Protein AF-A0A4Z2EWG3-F1 (afdb_monomer)

Organism: NCBI:txid230148

Secondary structure (DSSP, 8-state):
-PPPSSHHHHIIIIIITTT--HHHHHHH-TT----HHHHHHHSPPPPP----B-S-TTT-TT---B-----EEE-TTSPEEE-HHHHHHHTPPP-SSS------------S--PPP-SS---PPP-EEEEEES-TTTS-TTHHHHHHHHHTTSSSEEEEEESSSSSS---HHHHHHHTHHHHHHHHHTS---EES---THHHHHS---HHHHHHHHHHHHHTTSEE-----

Foldseek 3Di:
DDDDPDPVRCCCVVPVLQVDDPVNVCVVPVVDDDDPVVVVVPDDDDDDDDFDFPDDCVVCVPDTDGDDDWDWDQGPVRDIDGDPPRVVVVPFDPDPDPDDRDDDDDDDDDLPDDDDDPDDPDDDAAADQEEDAAPPPDPPPVVVQVVCCVVCVHVYYHYFHQHPDPHGTHSVVVCVVCLAVVCCCVPPVVAAAEEDDQPSCVPHVVDDSVRSVVVQVVCVVVSRYHYDDDD

Structure (mmCIF, N/CA/C/O backbone):
data_AF-A0A4Z2EWG3-F1
#
_entry.id   AF-A0A4Z2EWG3-F1
#
loop_
_atom_site.group_PDB
_atom_site.id
_atom_site.type_symbol
_atom_site.label_atom_id
_atom_site.label_alt_id
_atom_site.label_comp_id
_atom_site.label_asym_id
_atom_site.label_entity_id
_atom_site.label_seq_id
_atom_site.pdbx_PDB_ins_code
_atom_site.Cartn_x
_atom_site.Cartn_y
_atom_site.Cartn_z
_atom_site.occupancy
_atom_site.B_iso_or_equiv
_atom_site.auth_seq_id
_atom_site.auth_comp_id
_atom_site.auth_asym_id
_atom_site.auth_atom_id
_atom_site.pdbx_PDB_model_num
ATOM 1 N N . MET A 1 1 ? 26.608 16.609 -23.754 1.00 52.16 1 MET A N 1
ATOM 2 C CA . MET A 1 1 ? 26.438 16.194 -22.344 1.00 52.16 1 MET A CA 1
ATOM 3 C C . MET A 1 1 ? 27.799 15.722 -21.860 1.00 52.16 1 MET A C 1
ATOM 5 O O . MET A 1 1 ? 28.403 14.928 -22.571 1.00 52.16 1 MET A O 1
ATOM 9 N N . ALA A 1 2 ? 28.338 16.270 -20.768 1.00 56.16 2 ALA A N 1
ATOM 10 C CA . ALA A 1 2 ? 29.642 15.836 -20.260 1.00 56.16 2 ALA A CA 1
ATOM 11 C C . ALA A 1 2 ? 29.569 14.352 -19.866 1.00 56.16 2 ALA A C 1
ATOM 13 O O . ALA A 1 2 ? 28.599 13.937 -19.231 1.00 56.16 2 ALA A O 1
ATOM 14 N N . LEU A 1 3 ? 30.559 13.555 -20.277 1.00 60.91 3 LEU A N 1
ATOM 15 C CA . LEU A 1 3 ? 30.649 12.158 -19.861 1.00 60.91 3 LEU A CA 1
ATOM 16 C C . LEU A 1 3 ? 30.815 12.115 -18.330 1.00 60.91 3 LEU A C 1
ATOM 18 O O . LEU A 1 3 ? 31.606 12.897 -17.795 1.00 60.91 3 LEU A O 1
ATOM 22 N N . PRO A 1 4 ? 30.063 11.263 -17.613 1.00 71.94 4 PRO A N 1
ATOM 23 C CA . PRO A 1 4 ? 30.165 11.173 -16.161 1.00 71.94 4 PRO A CA 1
ATOM 24 C C . PRO A 1 4 ? 31.595 10.838 -15.724 1.00 71.94 4 PRO A C 1
ATOM 26 O O . PRO A 1 4 ? 32.304 10.071 -16.371 1.00 71.94 4 PRO A O 1
ATOM 29 N N . SER A 1 5 ? 32.003 11.420 -14.598 1.00 77.44 5 SER A N 1
ATOM 30 C CA . SER A 1 5 ? 33.387 11.445 -14.111 1.00 77.44 5 SER A CA 1
ATOM 31 C C . SER A 1 5 ? 33.942 10.091 -13.644 1.00 77.44 5 SER A C 1
ATOM 33 O O . SER A 1 5 ? 35.143 9.986 -13.404 1.00 77.44 5 SER A O 1
ATOM 35 N N . SER A 1 6 ? 33.108 9.050 -13.514 1.00 91.44 6 SER A N 1
ATOM 36 C CA . SER A 1 6 ? 33.535 7.690 -13.159 1.00 91.44 6 SER A CA 1
ATOM 37 C C . SER A 1 6 ? 32.569 6.607 -13.677 1.00 91.44 6 SER A C 1
ATOM 39 O O . SER A 1 6 ? 31.389 6.895 -13.909 1.00 91.44 6 SER A O 1
ATOM 41 N N . PRO A 1 7 ? 33.012 5.335 -13.795 1.00 92.81 7 PRO A N 1
ATOM 42 C CA . PRO A 1 7 ? 32.130 4.215 -14.144 1.00 92.81 7 PRO A CA 1
ATOM 43 C C . PRO A 1 7 ? 30.949 4.044 -13.179 1.00 92.81 7 PRO A C 1
ATOM 45 O O . PRO A 1 7 ? 29.842 3.708 -13.592 1.00 92.81 7 PRO A O 1
ATOM 48 N N . GLN A 1 8 ? 31.159 4.322 -11.890 1.00 95.19 8 GLN A N 1
ATOM 49 C CA . GLN A 1 8 ? 30.096 4.269 -10.883 1.00 95.19 8 GLN A CA 1
ATOM 50 C C . GLN A 1 8 ? 29.068 5.382 -11.108 1.00 95.19 8 GLN A C 1
ATOM 52 O O . GLN A 1 8 ? 27.869 5.119 -11.058 1.00 95.19 8 GLN A O 1
ATOM 57 N N . ALA A 1 9 ? 29.517 6.604 -11.411 1.00 95.31 9 ALA A N 1
ATOM 58 C CA . ALA A 1 9 ? 28.625 7.715 -11.736 1.00 95.31 9 ALA A CA 1
ATOM 59 C C . ALA A 1 9 ? 27.824 7.439 -13.022 1.00 95.31 9 ALA A C 1
ATOM 61 O O . ALA A 1 9 ? 26.635 7.765 -13.093 1.00 95.31 9 ALA A O 1
ATOM 62 N N . LEU A 1 10 ? 28.438 6.776 -14.011 1.00 95.25 10 LEU A N 1
ATOM 63 C CA . LEU A 1 10 ? 27.738 6.326 -15.213 1.00 95.25 10 LEU A CA 1
ATOM 64 C C . LEU A 1 10 ? 26.658 5.295 -14.875 1.00 95.25 10 LEU A C 1
ATOM 66 O O . LEU A 1 10 ? 25.519 5.473 -15.282 1.00 95.25 10 LEU A O 1
ATOM 70 N N . TYR A 1 11 ? 26.970 4.260 -14.091 1.00 96.12 11 TYR A N 1
ATOM 71 C CA . TYR A 1 11 ? 25.977 3.262 -13.677 1.00 96.12 11 TYR A CA 1
ATOM 72 C C . TYR A 1 11 ? 24.805 3.891 -12.905 1.00 96.12 11 TYR A C 1
ATOM 74 O O . TYR A 1 11 ? 23.641 3.621 -13.206 1.00 96.12 11 TYR A O 1
ATOM 82 N N . GLN A 1 12 ? 25.105 4.780 -11.954 1.00 96.50 12 GLN A N 1
ATOM 83 C CA . GLN A 1 12 ? 24.094 5.473 -11.153 1.00 96.50 12 GLN A CA 1
ATOM 84 C C . GLN A 1 12 ? 23.152 6.318 -12.012 1.00 96.50 12 GLN A C 1
ATOM 86 O O . GLN A 1 12 ? 21.944 6.255 -11.832 1.00 96.50 12 GLN A O 1
ATOM 91 N N . SER A 1 13 ? 23.674 7.081 -12.970 1.00 96.19 13 SER A N 1
ATOM 92 C CA . SER A 1 13 ? 22.849 7.951 -13.820 1.00 96.19 13 SER A CA 1
ATOM 93 C C . SER A 1 13 ? 22.161 7.194 -14.963 1.00 96.19 13 SER A C 1
ATOM 95 O O . SER A 1 13 ? 20.957 7.340 -15.185 1.00 96.19 13 SER A O 1
ATOM 97 N N . TRP A 1 14 ? 22.912 6.361 -15.682 1.00 96.31 14 TRP A N 1
ATOM 98 C CA . TRP A 1 14 ? 22.464 5.700 -16.905 1.00 96.31 14 TRP A CA 1
ATOM 99 C C . TRP A 1 14 ? 21.642 4.439 -16.633 1.00 96.31 14 TRP A C 1
ATOM 101 O O . TRP A 1 14 ? 20.670 4.201 -17.343 1.00 96.31 14 TRP A O 1
ATOM 111 N N . VAL A 1 15 ? 21.950 3.645 -15.605 1.00 96.44 15 VAL A N 1
ATOM 112 C CA . VAL A 1 15 ? 21.141 2.456 -15.279 1.00 96.44 15 VAL A CA 1
ATOM 113 C C . VAL A 1 15 ? 20.064 2.803 -14.260 1.00 96.44 15 VAL A C 1
ATOM 115 O O . VAL A 1 15 ? 18.875 2.715 -14.572 1.00 96.44 15 VAL A O 1
ATOM 118 N N . LEU A 1 16 ? 20.470 3.224 -13.058 1.00 96.69 16 LEU A N 1
ATOM 119 C CA . LEU A 1 16 ? 19.550 3.383 -11.928 1.00 96.69 16 LEU A CA 1
ATOM 120 C C . LEU A 1 16 ? 18.658 4.619 -12.075 1.00 96.69 16 LEU A C 1
ATOM 122 O O . LEU A 1 16 ? 17.437 4.494 -12.070 1.00 96.69 16 LEU A O 1
ATOM 126 N N . GLY A 1 17 ? 19.256 5.793 -12.271 1.00 96.38 17 GLY A N 1
ATOM 127 C CA . GLY A 1 17 ? 18.547 7.070 -12.371 1.00 96.38 17 GLY A CA 1
ATOM 128 C C . GLY A 1 17 ? 17.676 7.198 -13.618 1.00 96.38 17 GLY A C 1
ATOM 129 O O . GLY A 1 17 ? 16.725 7.966 -13.615 1.00 96.38 17 GLY A O 1
ATOM 130 N N . SER A 1 18 ? 17.970 6.427 -14.667 1.00 96.69 18 SER A N 1
ATOM 131 C CA . SER A 1 18 ? 17.149 6.352 -15.882 1.00 96.69 18 SER A CA 1
ATOM 132 C C . SER A 1 18 ? 16.171 5.170 -15.885 1.00 96.69 18 SER A C 1
ATOM 134 O O . SER A 1 18 ? 15.455 4.979 -16.867 1.00 96.69 18 SER A O 1
ATOM 136 N N . ASN A 1 19 ? 16.162 4.352 -14.827 1.00 97.25 19 ASN A N 1
ATOM 137 C CA . ASN A 1 19 ? 15.312 3.168 -14.679 1.00 97.25 19 ASN A CA 1
ATOM 138 C C . ASN A 1 19 ? 15.386 2.191 -15.871 1.00 97.25 19 ASN A C 1
ATOM 140 O O . ASN A 1 19 ? 14.364 1.635 -16.293 1.00 97.25 19 ASN A O 1
ATOM 144 N N . ARG A 1 20 ? 16.587 1.967 -16.422 1.00 97.88 20 ARG A N 1
ATOM 145 C CA . ARG A 1 20 ? 16.776 1.044 -17.551 1.00 97.88 20 ARG A CA 1
ATOM 146 C C . ARG A 1 20 ? 16.631 -0.406 -17.096 1.00 97.88 20 ARG A C 1
ATOM 148 O O . ARG A 1 20 ? 17.324 -0.864 -16.193 1.00 97.88 20 ARG A O 1
ATOM 155 N N . ASN A 1 21 ? 15.745 -1.139 -17.763 1.00 97.31 21 ASN A N 1
ATOM 156 C CA . ASN A 1 21 ? 15.682 -2.595 -17.672 1.00 97.31 21 ASN A CA 1
ATOM 157 C C . ASN A 1 21 ? 16.637 -3.240 -18.699 1.00 97.31 21 ASN A C 1
ATOM 159 O O . ASN A 1 21 ? 17.236 -2.550 -19.522 1.00 97.31 21 ASN A O 1
ATOM 163 N N . ILE A 1 22 ? 16.773 -4.569 -18.662 1.00 97.69 22 ILE A N 1
ATOM 164 C CA . ILE A 1 22 ? 17.691 -5.295 -19.553 1.00 97.69 22 ILE A CA 1
ATOM 165 C C . ILE A 1 22 ? 17.399 -5.065 -21.043 1.00 97.69 22 ILE A C 1
ATOM 167 O O . ILE A 1 22 ? 18.334 -4.915 -21.822 1.00 97.69 22 ILE A O 1
ATOM 171 N N . LEU A 1 23 ? 16.126 -4.975 -21.441 1.00 97.06 23 LEU A N 1
ATOM 172 C CA . LEU A 1 23 ? 15.758 -4.711 -22.831 1.00 97.06 23 LEU A CA 1
ATOM 173 C C . LEU A 1 23 ? 16.252 -3.327 -23.267 1.00 97.06 23 LEU A C 1
ATOM 175 O O . LEU A 1 23 ? 16.908 -3.216 -24.295 1.00 97.06 23 LEU A O 1
ATOM 179 N N . ALA A 1 24 ? 16.030 -2.298 -22.445 1.00 97.50 24 ALA A N 1
ATOM 180 C CA . ALA A 1 24 ? 16.505 -0.945 -22.736 1.00 97.50 24 ALA A CA 1
ATOM 181 C C . ALA A 1 24 ? 18.039 -0.874 -22.859 1.00 97.50 24 ALA A C 1
ATOM 183 O O . ALA A 1 24 ? 18.552 -0.134 -23.692 1.00 97.50 24 ALA A O 1
ATOM 184 N N . VAL A 1 25 ? 18.779 -1.656 -22.062 1.00 97.56 25 VAL A N 1
ATOM 185 C CA . VAL A 1 25 ? 20.248 -1.740 -22.165 1.00 97.56 25 VAL A CA 1
ATOM 186 C C . VAL A 1 25 ? 20.682 -2.369 -23.493 1.00 97.56 25 VAL A C 1
ATOM 188 O O . VAL A 1 25 ? 21.605 -1.856 -24.126 1.00 97.56 25 VAL A O 1
ATOM 191 N N . LEU A 1 26 ? 20.022 -3.451 -23.921 1.00 97.56 26 LEU A N 1
ATOM 192 C CA . LEU A 1 26 ? 20.303 -4.125 -25.195 1.00 97.56 26 LEU A CA 1
ATOM 193 C C . LEU A 1 26 ? 19.957 -3.240 -26.403 1.00 97.56 26 LEU A C 1
ATOM 195 O O . LEU A 1 26 ? 20.712 -3.204 -27.370 1.00 97.56 26 LEU A O 1
ATOM 199 N N . GLU A 1 27 ? 18.853 -2.494 -26.336 1.00 97.19 27 GLU A N 1
ATOM 200 C CA . GLU A 1 27 ? 18.452 -1.530 -27.372 1.00 97.19 27 GLU A CA 1
ATOM 201 C C . GLU A 1 27 ? 19.426 -0.350 -27.477 1.00 97.19 27 GLU A C 1
ATOM 203 O O . GLU A 1 27 ? 19.861 -0.005 -28.575 1.00 97.19 27 GLU A O 1
ATOM 208 N N . ASP A 1 28 ? 19.795 0.256 -26.342 1.00 97.25 28 ASP A N 1
ATOM 209 C CA . ASP A 1 28 ? 20.710 1.405 -26.309 1.00 97.25 28 ASP A CA 1
ATOM 210 C C . ASP A 1 28 ? 22.168 0.996 -26.607 1.00 97.25 28 ASP A C 1
ATOM 212 O O . ASP A 1 28 ? 23.006 1.854 -26.887 1.00 97.25 28 ASP A O 1
ATOM 216 N N . THR A 1 29 ? 22.478 -0.308 -26.577 1.00 97.12 29 THR A N 1
ATOM 217 C CA . THR A 1 29 ? 23.809 -0.864 -26.877 1.00 97.12 29 THR A CA 1
ATOM 218 C C . THR A 1 29 ? 23.725 -1.976 -27.937 1.00 97.12 29 THR A C 1
ATOM 220 O O . THR A 1 29 ? 23.933 -3.144 -27.615 1.00 97.12 29 THR A O 1
ATOM 223 N N . PRO A 1 30 ? 23.487 -1.663 -29.228 1.00 96.25 30 PRO A N 1
ATOM 224 C CA . PRO A 1 30 ? 23.204 -2.676 -30.260 1.00 96.25 30 PRO A CA 1
ATOM 225 C C . PRO A 1 30 ? 24.327 -3.698 -30.529 1.00 96.25 30 PRO A C 1
ATOM 227 O O . PRO A 1 30 ? 24.098 -4.743 -31.148 1.00 96.25 30 PRO A O 1
ATOM 230 N N . SER A 1 31 ? 25.559 -3.394 -30.107 1.00 98.12 31 SER A N 1
ATOM 231 C CA . SER A 1 31 ? 26.705 -4.309 -30.180 1.00 98.12 31 SER A CA 1
ATOM 232 C C . SER A 1 31 ? 26.705 -5.371 -29.073 1.00 98.12 31 SER A C 1
ATOM 234 O O . SER A 1 31 ? 27.391 -6.385 -29.212 1.00 98.12 31 SER A O 1
ATOM 236 N N . LEU A 1 32 ? 25.937 -5.179 -27.996 1.00 97.38 32 LEU A N 1
ATOM 237 C CA . LEU A 1 32 ? 25.821 -6.117 -26.883 1.00 97.38 32 LEU A CA 1
ATOM 238 C C . LEU A 1 32 ? 24.934 -7.304 -27.286 1.00 97.38 32 LEU A C 1
ATOM 240 O O . LEU A 1 32 ? 23.713 -7.192 -27.354 1.00 97.38 32 LEU A O 1
ATOM 244 N N . ARG A 1 33 ? 25.558 -8.456 -27.552 1.00 97.12 33 ARG A N 1
ATOM 245 C CA . ARG A 1 33 ? 24.881 -9.680 -28.020 1.00 97.12 33 ARG A CA 1
ATOM 246 C C . ARG A 1 33 ? 25.242 -10.902 -27.161 1.00 97.12 33 ARG A C 1
ATOM 248 O O . ARG A 1 33 ? 25.944 -11.790 -27.644 1.00 97.12 33 ARG A O 1
ATOM 255 N N . PRO A 1 34 ? 24.834 -10.942 -25.878 1.00 97.06 34 PRO A N 1
ATOM 256 C CA . PRO A 1 34 ? 25.110 -12.084 -25.014 1.00 97.06 34 PRO A CA 1
ATOM 257 C C . PRO A 1 34 ? 24.311 -13.324 -25.460 1.00 97.06 34 PRO A C 1
ATOM 259 O O . PRO A 1 34 ? 23.182 -13.174 -25.938 1.00 97.06 34 PRO A O 1
ATOM 262 N N . PRO A 1 35 ? 24.843 -14.544 -25.267 1.00 98.19 35 PRO A N 1
ATOM 263 C CA . PRO A 1 35 ? 24.056 -15.771 -25.373 1.00 98.19 35 PRO A CA 1
ATOM 264 C C . PRO A 1 35 ? 22.856 -15.743 -24.414 1.00 98.19 35 PRO A C 1
ATOM 266 O O . PRO A 1 35 ? 22.958 -15.254 -23.285 1.00 98.19 35 PRO A O 1
ATOM 269 N N . VAL A 1 36 ? 21.704 -16.243 -24.866 1.00 97.19 36 VAL A N 1
ATOM 270 C CA . VAL A 1 36 ? 20.447 -16.173 -24.099 1.00 97.19 36 VAL A CA 1
ATOM 271 C C . VAL A 1 36 ? 20.499 -17.003 -22.816 1.00 97.19 36 VAL A C 1
ATOM 273 O O . VAL A 1 36 ? 19.956 -16.593 -21.796 1.00 97.19 36 VAL A O 1
ATOM 276 N N . ASP A 1 37 ? 21.186 -18.137 -22.848 1.00 98.12 37 ASP A N 1
ATOM 277 C CA . ASP A 1 37 ? 21.407 -19.035 -21.718 1.00 98.12 37 ASP A CA 1
ATOM 278 C C . ASP A 1 37 ? 22.217 -18.351 -20.611 1.00 98.12 37 ASP A C 1
ATOM 280 O O . ASP A 1 37 ? 21.766 -18.312 -19.465 1.00 98.12 37 ASP A O 1
ATOM 284 N N . HIS A 1 38 ? 23.325 -17.694 -20.966 1.00 97.94 38 HIS A N 1
ATOM 285 C CA . HIS A 1 38 ? 24.096 -16.879 -20.025 1.00 97.94 38 HIS A CA 1
ATOM 286 C C . HIS A 1 38 ? 23.258 -15.719 -19.472 1.00 97.94 38 HIS A C 1
ATOM 288 O O . HIS A 1 38 ? 23.331 -15.405 -18.286 1.00 97.94 38 HIS A O 1
ATOM 294 N N . LEU A 1 39 ? 22.424 -15.075 -20.298 1.00 97.69 39 LEU A N 1
ATOM 295 C CA . LEU A 1 39 ? 21.537 -14.021 -19.806 1.00 97.69 39 LEU A CA 1
ATOM 296 C C . LEU A 1 39 ? 20.528 -14.567 -18.781 1.00 97.69 39 LEU A C 1
ATOM 298 O O . LEU A 1 39 ? 20.311 -13.942 -17.744 1.00 97.69 39 LEU A O 1
ATOM 302 N N . CYS A 1 40 ? 19.933 -15.731 -19.042 1.00 97.75 40 CYS A N 1
ATOM 303 C CA . CYS A 1 40 ? 19.018 -16.394 -18.113 1.00 97.75 40 CYS A CA 1
ATOM 304 C C . CYS A 1 40 ? 19.696 -16.806 -16.800 1.00 97.75 40 CYS A C 1
ATOM 306 O O . CYS A 1 40 ? 19.042 -16.765 -15.759 1.00 97.75 40 CYS A O 1
ATOM 308 N N . GLU A 1 41 ? 20.978 -17.168 -16.839 1.00 98.00 41 GLU A N 1
ATOM 309 C CA . GLU A 1 41 ? 21.778 -17.456 -15.645 1.00 98.00 41 GLU A CA 1
ATOM 310 C C . GLU A 1 41 ? 22.041 -16.195 -14.806 1.00 98.00 41 GLU A C 1
ATOM 312 O O . GLU A 1 41 ? 21.961 -16.235 -13.578 1.00 98.00 41 GLU A O 1
ATOM 317 N N . LEU A 1 42 ? 22.308 -15.060 -15.459 1.00 98.00 42 LEU A N 1
ATOM 318 C CA . LEU A 1 42 ? 22.653 -13.800 -14.792 1.00 98.00 42 LEU A CA 1
ATOM 319 C C . LEU A 1 42 ? 21.441 -13.042 -14.232 1.00 98.00 42 LEU A C 1
ATOM 321 O O . LEU A 1 42 ? 21.578 -12.260 -13.286 1.00 98.00 42 LEU A O 1
ATOM 325 N N . LEU A 1 43 ? 20.258 -13.208 -14.830 1.00 97.88 43 LEU A N 1
ATOM 326 C CA . LEU A 1 43 ? 19.069 -12.459 -14.429 1.00 97.88 43 LEU A CA 1
ATOM 327 C C . LEU A 1 43 ? 18.527 -12.927 -13.065 1.00 97.88 43 LEU A C 1
ATOM 329 O O . LEU A 1 43 ? 18.390 -14.125 -12.810 1.00 97.88 43 LEU A O 1
ATOM 333 N N . PRO A 1 44 ? 18.123 -11.993 -12.183 1.00 98.06 44 PRO A N 1
ATOM 334 C CA . PRO A 1 44 ? 17.528 -12.357 -10.907 1.00 98.06 44 PRO A CA 1
ATOM 335 C C . PRO A 1 44 ? 16.170 -13.041 -11.103 1.00 98.06 44 PRO A C 1
ATOM 337 O O . PRO A 1 44 ? 15.399 -12.732 -12.014 1.00 98.06 44 PRO A O 1
ATOM 340 N N . ARG A 1 45 ? 15.830 -13.939 -10.175 1.00 98.19 45 ARG A N 1
ATOM 341 C CA . ARG A 1 45 ? 14.534 -14.628 -10.163 1.00 98.19 45 ARG A CA 1
ATOM 342 C C . ARG A 1 45 ? 13.379 -13.643 -9.985 1.00 98.19 45 ARG A C 1
ATOM 344 O O . ARG A 1 45 ? 13.424 -12.753 -9.132 1.00 98.19 45 ARG A O 1
ATOM 351 N N . LEU A 1 46 ? 12.293 -13.873 -10.724 1.00 98.00 46 LEU A N 1
ATOM 352 C CA . LEU A 1 46 ? 11.045 -13.142 -10.538 1.00 98.00 46 LEU A CA 1
ATOM 353 C C . LEU A 1 46 ? 10.437 -13.456 -9.161 1.00 98.00 46 LEU A C 1
ATOM 355 O O . LEU A 1 46 ? 10.086 -14.596 -8.871 1.00 98.00 46 LEU A O 1
ATOM 359 N N . GLN A 1 47 ? 10.305 -12.425 -8.328 1.00 98.19 47 GLN A N 1
ATOM 360 C CA . GLN A 1 47 ? 9.761 -12.529 -6.971 1.00 98.19 47 GLN A CA 1
ATOM 361 C C . GLN A 1 47 ? 8.229 -12.408 -6.935 1.00 98.19 47 GLN A C 1
ATOM 363 O O . GLN A 1 47 ? 7.638 -11.662 -7.725 1.00 98.19 47 GLN A O 1
ATOM 368 N N . ALA A 1 48 ? 7.595 -13.061 -5.959 1.00 97.88 48 ALA A N 1
ATOM 369 C CA . ALA A 1 48 ? 6.194 -12.815 -5.615 1.00 97.88 48 ALA A CA 1
ATOM 370 C C . ALA A 1 48 ? 5.999 -11.384 -5.080 1.00 97.88 48 ALA A C 1
ATOM 372 O O . ALA A 1 48 ? 6.912 -10.804 -4.486 1.00 97.88 48 ALA A O 1
ATOM 373 N N . ARG A 1 49 ? 4.814 -10.801 -5.298 1.00 98.25 49 ARG A N 1
ATOM 374 C CA . ARG A 1 49 ? 4.433 -9.483 -4.763 1.00 98.25 49 ARG A CA 1
ATOM 375 C C . ARG A 1 49 ? 3.372 -9.655 -3.688 1.00 98.25 49 ARG A C 1
ATOM 377 O O . ARG A 1 49 ? 2.427 -10.418 -3.868 1.00 98.25 49 ARG A O 1
ATOM 384 N N . TYR A 1 50 ? 3.559 -8.950 -2.580 1.00 96.81 50 TYR A N 1
ATOM 385 C CA . TYR A 1 50 ? 2.653 -8.984 -1.442 1.00 96.81 50 TYR A CA 1
ATOM 386 C C . TYR A 1 50 ? 1.643 -7.846 -1.541 1.00 96.81 50 TYR A C 1
ATOM 388 O O . TYR A 1 50 ? 1.992 -6.741 -1.944 1.00 96.81 50 TYR A O 1
ATOM 396 N N . TYR A 1 51 ? 0.413 -8.139 -1.137 1.00 96.94 51 TYR A N 1
ATOM 397 C CA . TYR A 1 51 ? -0.674 -7.181 -1.005 1.00 96.94 51 TYR A CA 1
ATOM 398 C C . TYR A 1 51 ? -1.365 -7.426 0.334 1.00 96.94 51 TYR A C 1
ATOM 400 O O . TYR A 1 51 ? -1.536 -8.586 0.730 1.00 96.94 51 TYR A O 1
ATOM 408 N N . SER A 1 52 ? -1.767 -6.361 1.022 1.00 95.00 52 SER A N 1
ATOM 409 C CA . SER A 1 52 ? -2.602 -6.482 2.216 1.00 95.00 52 SER A CA 1
ATOM 410 C C . SER A 1 52 ? -4.008 -6.915 1.797 1.00 95.00 52 SER A C 1
ATOM 412 O O . SER A 1 52 ? -4.589 -6.371 0.858 1.00 95.00 52 SER A O 1
ATOM 414 N N . ILE A 1 53 ? -4.534 -7.945 2.463 1.00 97.56 53 ILE A N 1
ATOM 415 C CA . ILE A 1 53 ? -5.865 -8.483 2.167 1.00 97.56 53 ILE A CA 1
ATOM 416 C C . ILE A 1 53 ? -6.911 -7.435 2.562 1.00 97.56 53 ILE A C 1
ATOM 418 O O . ILE A 1 53 ? -6.959 -7.026 3.719 1.00 97.56 53 ILE A O 1
ATOM 422 N N . ALA A 1 54 ? -7.750 -7.034 1.606 1.00 96.50 54 ALA A N 1
ATOM 423 C CA . ALA A 1 54 ? -8.794 -6.016 1.768 1.00 96.50 54 ALA A CA 1
ATOM 424 C C . ALA A 1 54 ? -10.186 -6.616 2.063 1.00 96.50 54 ALA A C 1
ATOM 426 O O . ALA A 1 54 ? -11.203 -5.949 1.912 1.00 96.50 54 ALA A O 1
ATOM 427 N N . SER A 1 55 ? -10.247 -7.892 2.453 1.00 96.94 55 SER A N 1
ATOM 428 C CA . SER A 1 55 ? -11.473 -8.581 2.865 1.00 96.94 55 SER A CA 1
ATOM 429 C C . SER A 1 55 ? -11.354 -9.166 4.270 1.00 96.94 55 SER A C 1
ATOM 431 O O . SER A 1 55 ? -10.285 -9.585 4.717 1.00 96.94 55 SER A O 1
ATOM 433 N N . SER A 1 56 ? -12.484 -9.240 4.974 1.00 94.69 56 SER A N 1
ATOM 434 C CA . SER A 1 56 ? -12.590 -9.984 6.229 1.00 94.69 56 SER A CA 1
ATOM 435 C C . SER A 1 56 ? -12.908 -11.448 5.944 1.00 94.69 56 SER A C 1
ATOM 437 O O . SER A 1 56 ? -13.906 -11.742 5.289 1.00 94.69 56 SER A O 1
ATOM 439 N N . SER A 1 57 ? -12.135 -12.384 6.501 1.00 95.69 57 SER A N 1
ATOM 440 C CA . SER A 1 57 ? -12.420 -13.823 6.375 1.00 95.69 57 SER A CA 1
ATOM 441 C C . SER A 1 57 ? -13.715 -14.255 7.072 1.00 95.69 57 SER A C 1
ATOM 443 O O . SER A 1 57 ? -14.223 -15.334 6.782 1.00 95.69 57 SER A O 1
ATOM 445 N N . LYS A 1 58 ? -14.263 -13.425 7.974 1.00 93.38 58 LYS A N 1
ATOM 446 C CA . LYS A 1 58 ? -15.579 -13.657 8.593 1.00 93.38 58 LYS A CA 1
ATOM 447 C C . LYS A 1 58 ? -16.742 -13.360 7.640 1.00 93.38 58 LYS A C 1
ATOM 449 O O . LYS A 1 58 ? -17.813 -13.917 7.828 1.00 93.38 58 LYS A O 1
ATOM 454 N N . VAL A 1 59 ? -16.528 -12.493 6.647 1.00 95.19 59 VAL A N 1
ATOM 455 C CA . VAL A 1 59 ? -17.536 -12.106 5.641 1.00 95.19 59 VAL A CA 1
ATOM 456 C C . VAL A 1 59 ? -17.300 -12.858 4.329 1.00 95.19 59 VAL A C 1
ATOM 458 O O . VAL A 1 59 ? -18.234 -13.342 3.700 1.00 95.19 59 VAL A O 1
ATOM 461 N N . HIS A 1 60 ? -16.033 -13.023 3.948 1.00 97.19 60 HIS A N 1
ATOM 462 C CA . HIS A 1 60 ? -15.600 -13.652 2.705 1.00 97.19 60 HIS A CA 1
ATOM 463 C C . HIS A 1 60 ? -14.632 -14.819 2.983 1.00 97.19 60 HIS A C 1
ATOM 465 O O . HIS A 1 60 ? -13.439 -14.718 2.691 1.00 97.19 60 HIS A O 1
ATOM 471 N N . PRO A 1 61 ? -15.101 -15.955 3.534 1.00 96.94 61 PRO A N 1
ATOM 472 C CA . PRO A 1 61 ? -14.230 -17.088 3.875 1.00 96.94 61 PRO A CA 1
ATOM 473 C C . PRO A 1 61 ? -13.584 -17.753 2.650 1.00 96.94 61 PRO A C 1
ATOM 475 O O . PRO A 1 61 ? -12.548 -18.404 2.770 1.00 96.94 61 PRO A O 1
ATOM 478 N N . ASN A 1 62 ? -14.181 -17.578 1.467 1.00 96.56 62 ASN A N 1
ATOM 479 C CA . ASN A 1 62 ? -13.735 -18.178 0.209 1.00 96.56 62 ASN A CA 1
ATOM 480 C C . ASN A 1 62 ? -13.295 -17.138 -0.838 1.00 96.56 62 ASN A C 1
ATOM 482 O O . ASN A 1 62 ? -13.123 -17.497 -2.001 1.00 96.56 62 ASN A O 1
ATOM 486 N N . SER A 1 63 ? -13.125 -15.866 -0.453 1.00 96.88 63 SER A N 1
ATOM 487 C CA . SER A 1 63 ? -12.688 -14.798 -1.361 1.00 96.88 63 SER A CA 1
ATOM 488 C C . SER A 1 63 ? -11.664 -13.876 -0.697 1.00 96.88 63 SER A C 1
ATOM 490 O O . SER A 1 63 ? -11.835 -13.418 0.433 1.00 96.88 63 SER A O 1
ATOM 492 N N . ILE A 1 64 ? -10.583 -13.593 -1.421 1.00 97.19 64 ILE A N 1
ATOM 493 C CA . ILE A 1 64 ? -9.498 -12.713 -0.982 1.00 97.19 64 ILE A CA 1
ATOM 494 C C . ILE A 1 64 ? -9.510 -11.485 -1.877 1.00 97.19 64 ILE A C 1
ATOM 496 O O . ILE A 1 64 ? -9.341 -11.605 -3.090 1.00 97.19 64 ILE A O 1
ATOM 500 N N . HIS A 1 65 ? -9.710 -10.314 -1.278 1.00 97.81 65 HIS A N 1
ATOM 501 C CA . HIS A 1 65 ? -9.730 -9.052 -2.009 1.00 97.81 65 HIS A CA 1
ATOM 502 C C . HIS A 1 65 ? -8.359 -8.377 -1.919 1.00 97.81 65 HIS A C 1
ATOM 504 O O . HIS A 1 65 ? -7.668 -8.476 -0.901 1.00 97.81 65 HIS A O 1
ATOM 510 N N . ILE A 1 66 ? -7.969 -7.685 -2.986 1.00 96.81 66 ILE A N 1
ATOM 511 C CA . ILE A 1 66 ? -6.742 -6.892 -3.065 1.00 96.81 66 ILE A CA 1
ATOM 512 C C . ILE A 1 66 ? -7.131 -5.488 -3.510 1.00 96.81 66 ILE A C 1
ATOM 514 O O . ILE A 1 66 ? -7.849 -5.330 -4.492 1.00 96.81 66 ILE A O 1
ATOM 518 N N . CYS A 1 67 ? -6.597 -4.482 -2.823 1.00 95.31 67 CYS A N 1
ATOM 519 C CA . CYS A 1 67 ? -6.599 -3.101 -3.284 1.00 95.31 67 CYS A CA 1
ATOM 520 C C . CYS A 1 67 ? -5.179 -2.742 -3.729 1.00 95.31 67 CYS A C 1
ATOM 522 O O . CYS A 1 67 ? -4.248 -2.819 -2.927 1.00 95.31 67 CYS A O 1
ATOM 524 N N . ALA A 1 68 ? -4.986 -2.388 -4.999 1.00 95.25 68 ALA A N 1
ATOM 525 C CA . ALA A 1 68 ? -3.663 -2.105 -5.547 1.00 95.25 68 ALA A CA 1
ATOM 526 C C . ALA A 1 68 ? -3.698 -0.943 -6.538 1.00 95.25 68 ALA A C 1
ATOM 528 O O . ALA A 1 68 ? -4.600 -0.848 -7.365 1.00 95.25 68 ALA A O 1
ATOM 529 N N . VAL A 1 69 ? -2.659 -0.108 -6.502 1.00 95.19 69 VAL A N 1
ATOM 530 C CA . VAL A 1 69 ? -2.421 0.915 -7.522 1.00 95.19 69 VAL A CA 1
ATOM 531 C C . VAL A 1 69 ? -1.638 0.317 -8.689 1.00 95.19 69 VAL A C 1
ATOM 533 O O . VAL A 1 69 ? -0.666 -0.420 -8.500 1.00 95.19 69 VAL A O 1
ATOM 536 N N . VAL A 1 70 ? -2.057 0.622 -9.917 1.00 97.38 70 VAL A N 1
ATOM 537 C CA . VAL A 1 70 ? -1.310 0.227 -11.114 1.00 97.38 70 VAL A CA 1
ATOM 538 C C . VAL A 1 70 ? -0.033 1.052 -11.189 1.00 97.38 70 VAL A C 1
ATOM 540 O O . VAL A 1 70 ? -0.069 2.275 -11.120 1.00 97.38 70 VAL A O 1
ATOM 543 N N . VAL A 1 71 ? 1.104 0.372 -11.339 1.00 97.56 71 VAL A N 1
ATOM 544 C CA . VAL A 1 71 ? 2.402 1.038 -11.472 1.00 97.56 71 VAL A CA 1
ATOM 545 C C . VAL A 1 71 ? 2.711 1.160 -12.955 1.00 97.56 71 VAL A C 1
ATOM 547 O O . VAL A 1 71 ? 2.978 0.160 -13.623 1.00 97.56 71 VAL A O 1
ATOM 550 N N . GLU A 1 72 ? 2.666 2.380 -13.462 1.00 98.00 72 GLU A N 1
ATOM 551 C CA . GLU A 1 72 ? 2.994 2.730 -14.840 1.00 98.00 72 GLU A CA 1
ATOM 552 C C . GLU A 1 72 ? 3.557 4.151 -14.833 1.00 98.00 72 GLU A C 1
ATOM 554 O O . GLU A 1 72 ? 2.948 5.051 -14.256 1.00 98.00 72 GLU A O 1
ATOM 559 N N . TYR A 1 73 ? 4.753 4.338 -15.386 1.00 97.19 73 TYR A N 1
ATOM 560 C CA . TYR A 1 73 ? 5.421 5.639 -15.411 1.00 97.19 73 TYR A CA 1
ATOM 561 C C . TYR A 1 73 ? 6.340 5.763 -16.625 1.00 97.19 73 TYR A C 1
ATOM 563 O O . TYR A 1 73 ? 6.856 4.768 -17.144 1.00 97.19 73 TYR A O 1
ATOM 571 N N . GLU A 1 74 ? 6.560 6.997 -17.064 1.00 97.94 74 GLU A N 1
ATOM 572 C CA . GLU A 1 74 ? 7.556 7.319 -18.080 1.00 97.94 74 GLU A CA 1
ATOM 573 C C . GLU A 1 74 ? 8.939 7.448 -17.431 1.00 97.94 74 GLU A C 1
ATOM 575 O O . GLU A 1 74 ? 9.113 8.092 -16.396 1.00 97.94 74 GLU A O 1
ATOM 580 N N . THR A 1 75 ? 9.928 6.779 -18.012 1.00 97.06 75 THR A N 1
ATOM 581 C CA . THR A 1 75 ? 11.329 6.876 -17.601 1.00 97.06 75 THR A CA 1
ATOM 582 C C . THR A 1 75 ? 11.952 8.167 -18.134 1.00 97.06 75 THR A C 1
ATOM 584 O O . THR A 1 75 ? 11.512 8.671 -19.166 1.00 97.06 75 THR A O 1
ATOM 587 N N . PRO A 1 76 ? 13.071 8.643 -17.557 1.00 96.88 76 PRO A N 1
ATOM 588 C CA . PRO A 1 76 ? 13.826 9.773 -18.113 1.00 96.88 76 PRO A CA 1
ATOM 589 C C . PRO A 1 76 ? 14.325 9.579 -19.556 1.00 96.88 76 PRO A C 1
ATOM 591 O O . PRO A 1 76 ? 14.828 10.517 -20.165 1.00 96.88 76 PRO A O 1
ATOM 594 N N . THR A 1 77 ? 14.218 8.363 -20.103 1.00 95.12 77 THR A N 1
ATOM 595 C CA . THR A 1 77 ? 14.589 8.033 -21.487 1.00 95.12 77 THR A CA 1
ATOM 596 C C . THR A 1 77 ? 13.411 8.081 -22.465 1.00 95.12 77 THR A C 1
ATOM 598 O O . THR A 1 77 ? 13.580 7.706 -23.620 1.00 95.12 77 THR A O 1
ATOM 601 N N . GLY A 1 78 ? 12.215 8.478 -22.013 1.00 96.56 78 GLY A N 1
ATOM 602 C CA . GLY A 1 78 ? 10.984 8.489 -22.817 1.00 96.56 78 GLY A CA 1
ATOM 603 C C . GLY A 1 78 ? 10.322 7.114 -22.986 1.00 96.56 78 GLY A C 1
ATOM 604 O O . GLY A 1 78 ? 9.296 6.989 -23.646 1.00 96.56 78 GLY A O 1
ATOM 605 N N . ARG A 1 79 ? 10.888 6.050 -22.397 1.00 97.25 79 ARG A N 1
ATOM 606 C CA . ARG A 1 79 ? 10.275 4.709 -22.369 1.00 97.25 79 ARG A CA 1
ATOM 607 C C . ARG A 1 79 ? 9.244 4.600 -21.252 1.00 97.25 79 ARG A C 1
ATOM 609 O O . ARG A 1 79 ? 9.454 5.170 -20.187 1.00 97.25 79 ARG A O 1
ATOM 616 N N . THR A 1 80 ? 8.212 3.780 -21.424 1.00 98.00 80 THR A N 1
ATOM 617 C CA . THR A 1 80 ? 7.247 3.463 -20.359 1.00 98.00 80 THR A CA 1
ATOM 618 C C . THR A 1 80 ? 7.657 2.205 -19.595 1.00 98.00 80 THR A C 1
ATOM 620 O O . THR A 1 80 ? 7.741 1.121 -20.173 1.00 98.00 80 THR A O 1
ATOM 623 N N . ASN A 1 81 ? 7.836 2.320 -18.279 1.00 98.12 81 ASN A N 1
ATOM 624 C CA . ASN A 1 81 ? 8.016 1.172 -17.394 1.00 98.12 81 ASN A CA 1
ATOM 625 C C . ASN A 1 81 ? 6.687 0.781 -16.738 1.00 98.12 81 ASN A C 1
ATOM 627 O O . ASN A 1 81 ? 5.930 1.624 -16.255 1.00 98.12 81 ASN A O 1
ATOM 631 N N . LYS A 1 82 ? 6.433 -0.530 -16.676 1.00 98.38 82 LYS A N 1
ATOM 632 C CA . LYS A 1 82 ? 5.220 -1.121 -16.098 1.00 98.38 82 LYS A CA 1
ATOM 633 C C . LYS A 1 82 ? 5.573 -2.050 -14.947 1.00 98.38 82 LYS A C 1
ATOM 635 O O . LYS A 1 82 ? 6.418 -2.934 -15.080 1.00 98.38 82 LYS A O 1
ATOM 640 N N . GLY A 1 83 ? 4.898 -1.883 -13.815 1.00 97.88 83 GLY A N 1
ATOM 641 C CA . GLY A 1 83 ? 4.997 -2.814 -12.699 1.00 97.88 83 GLY A CA 1
ATOM 642 C C . GLY A 1 83 ? 4.441 -4.176 -13.096 1.00 97.88 83 GLY A C 1
ATOM 643 O O . GLY A 1 83 ? 3.281 -4.275 -13.495 1.00 97.88 83 GLY A O 1
ATOM 644 N N . VAL A 1 84 ? 5.269 -5.217 -12.962 1.00 98.19 84 VAL A N 1
ATOM 645 C CA . VAL A 1 84 ? 4.963 -6.576 -13.438 1.00 98.19 84 VAL A CA 1
ATOM 646 C C . VAL A 1 84 ? 3.644 -7.093 -12.860 1.00 98.19 84 VAL A C 1
ATOM 648 O O . VAL A 1 84 ? 2.726 -7.410 -13.609 1.00 98.19 84 VAL A O 1
ATOM 651 N N . ALA A 1 85 ? 3.524 -7.149 -11.530 1.00 98.06 85 ALA A N 1
ATOM 652 C CA . ALA A 1 85 ? 2.367 -7.756 -10.873 1.00 98.06 85 ALA A CA 1
ATOM 653 C C . ALA A 1 85 ? 1.076 -6.944 -11.064 1.00 98.06 85 ALA A C 1
ATOM 655 O O . ALA A 1 85 ? 0.033 -7.516 -11.364 1.00 98.06 85 ALA A O 1
ATOM 656 N N . THR A 1 86 ? 1.137 -5.616 -10.942 1.00 97.94 86 THR A N 1
ATOM 657 C CA . THR A 1 86 ? -0.057 -4.761 -10.998 1.00 97.94 86 THR A CA 1
ATOM 658 C C . THR A 1 86 ? -0.635 -4.659 -12.408 1.00 97.94 86 THR A C 1
ATOM 660 O O . THR A 1 86 ? -1.850 -4.739 -12.562 1.00 97.94 86 THR A O 1
ATOM 663 N N . ASN A 1 87 ? 0.204 -4.589 -13.449 1.00 98.12 87 ASN A N 1
ATOM 664 C CA . ASN A 1 87 ? -0.278 -4.651 -14.834 1.00 98.12 87 ASN A CA 1
ATOM 665 C C . ASN A 1 87 ? -0.752 -6.057 -15.217 1.00 98.12 87 ASN A C 1
ATOM 667 O O . ASN A 1 87 ? -1.733 -6.191 -15.944 1.00 98.12 87 ASN A O 1
ATOM 671 N N . TRP A 1 88 ? -0.104 -7.111 -14.710 1.00 96.81 88 TRP A N 1
ATOM 672 C CA . TRP A 1 88 ? -0.584 -8.479 -14.913 1.00 96.81 88 TRP A CA 1
ATOM 673 C C . TRP A 1 88 ? -1.967 -8.700 -14.292 1.00 96.81 88 TRP A C 1
ATOM 675 O O . TRP A 1 88 ? -2.815 -9.302 -14.944 1.00 96.81 88 TRP A O 1
ATOM 685 N N . LEU A 1 89 ? -2.217 -8.179 -13.082 1.00 95.69 89 LEU A N 1
ATOM 686 C CA . LEU A 1 89 ? -3.534 -8.211 -12.433 1.00 95.69 89 LEU A CA 1
ATOM 687 C C . LEU A 1 89 ? -4.569 -7.363 -13.186 1.00 95.69 89 LEU A C 1
ATOM 689 O O . LEU A 1 89 ? -5.653 -7.866 -13.465 1.00 95.69 89 LEU A O 1
ATOM 693 N N . LYS A 1 90 ? -4.226 -6.123 -13.571 1.00 94.56 90 LYS A N 1
ATOM 694 C CA . LYS A 1 90 ? -5.093 -5.227 -14.366 1.00 94.56 90 LYS A CA 1
ATOM 695 C C . LYS A 1 90 ? -5.591 -5.893 -15.652 1.00 94.56 90 LYS A C 1
ATOM 697 O O . LYS A 1 90 ? -6.737 -5.708 -16.036 1.00 94.56 90 LYS A O 1
ATOM 702 N N . ASN A 1 91 ? -4.726 -6.669 -16.305 1.00 93.50 91 ASN A N 1
ATOM 703 C CA . ASN A 1 91 ? -5.014 -7.311 -17.587 1.00 93.50 91 ASN A CA 1
ATOM 704 C C . ASN A 1 91 ? -5.620 -8.720 -17.448 1.00 93.50 91 ASN A C 1
ATOM 706 O O . ASN A 1 91 ? -5.725 -9.438 -18.445 1.00 93.50 91 ASN A O 1
ATOM 710 N N . LYS A 1 92 ? -5.994 -9.164 -16.238 1.00 90.19 92 LYS A N 1
ATOM 711 C CA . LYS A 1 92 ? -6.697 -10.442 -16.076 1.00 90.19 92 LYS A CA 1
ATOM 712 C C . LYS A 1 92 ? -8.091 -10.340 -16.701 1.00 90.19 92 LYS A C 1
ATOM 714 O O . LYS A 1 92 ? -8.831 -9.420 -16.363 1.00 90.19 92 LYS A O 1
ATOM 719 N N . PRO A 1 93 ? -8.479 -11.279 -17.582 1.00 82.75 93 PRO A N 1
ATOM 720 C CA . PRO A 1 93 ? -9.789 -11.227 -18.205 1.00 82.75 93 PRO A CA 1
ATOM 721 C C . PRO A 1 93 ? -10.873 -11.474 -17.154 1.00 82.75 93 PRO A C 1
ATOM 723 O O . PRO A 1 93 ? -10.828 -12.461 -16.417 1.00 82.75 93 PRO A O 1
ATOM 726 N N . VAL A 1 94 ? -11.873 -10.595 -17.117 1.00 73.12 94 VAL A N 1
ATOM 727 C CA . VAL A 1 94 ? -13.153 -10.893 -16.471 1.00 73.12 94 VAL A CA 1
ATOM 728 C C . VAL A 1 94 ? -13.828 -11.934 -17.359 1.00 73.12 94 VAL A C 1
ATOM 730 O O . VAL A 1 94 ? -13.947 -11.718 -18.560 1.00 73.12 94 VAL A O 1
ATOM 733 N N . ALA A 1 95 ? -14.157 -13.104 -16.813 1.00 62.00 95 ALA A N 1
ATOM 734 C CA . ALA A 1 95 ? -14.527 -14.282 -17.594 1.00 62.00 95 ALA A CA 1
ATOM 735 C C . ALA A 1 95 ? -15.775 -14.056 -18.475 1.00 62.00 95 ALA A C 1
ATOM 737 O O . ALA A 1 95 ? -16.893 -14.360 -18.074 1.00 62.00 95 ALA A O 1
ATOM 738 N N . ALA A 1 96 ? -15.574 -13.594 -19.706 1.00 54.16 96 ALA A N 1
ATOM 739 C CA . ALA A 1 96 ? -16.540 -13.664 -20.790 1.00 54.16 96 ALA A CA 1
ATOM 740 C C . ALA A 1 96 ? -16.142 -14.855 -21.679 1.00 54.16 96 ALA A C 1
ATOM 742 O O . ALA A 1 96 ? -15.339 -14.705 -22.593 1.00 54.16 96 ALA A O 1
ATOM 743 N N . GLY A 1 97 ? -16.629 -16.063 -21.363 1.00 55.91 97 GLY A N 1
ATOM 744 C CA . GLY A 1 97 ? -16.467 -17.229 -22.253 1.00 55.91 97 GLY A CA 1
ATOM 745 C C . GLY A 1 97 ? -15.785 -18.488 -21.695 1.00 55.91 97 GLY A C 1
ATOM 746 O O . GLY A 1 97 ? -15.317 -19.309 -22.473 1.00 55.91 97 GLY A O 1
ATOM 747 N N . GLY A 1 98 ? -15.743 -18.698 -20.375 1.00 56.03 98 GLY A N 1
ATOM 748 C CA . GLY A 1 98 ? -15.559 -20.046 -19.801 1.00 56.03 98 GLY A CA 1
ATOM 749 C C . GLY A 1 98 ? -14.159 -20.425 -19.297 1.00 56.03 98 GLY A C 1
ATOM 750 O O . GLY A 1 98 ? -14.062 -21.277 -18.415 1.00 56.03 98 GLY A O 1
ATOM 751 N N . ALA A 1 99 ? -13.082 -19.763 -19.730 1.00 64.25 99 ALA A N 1
ATOM 752 C CA . ALA A 1 99 ? -11.771 -19.931 -19.091 1.00 64.25 99 ALA A CA 1
ATOM 753 C C . ALA A 1 99 ? -11.651 -19.003 -17.868 1.00 64.25 99 ALA A C 1
ATOM 755 O O . ALA A 1 99 ? -11.557 -17.783 -18.003 1.00 64.25 99 ALA A O 1
ATOM 756 N N . LYS A 1 100 ? -11.668 -19.571 -16.654 1.00 75.06 100 LYS A N 1
ATOM 757 C CA . LYS A 1 100 ? -11.472 -18.803 -15.413 1.00 75.06 100 LYS A CA 1
ATOM 758 C C . LYS A 1 100 ? -10.041 -18.267 -15.352 1.00 75.06 100 LYS A C 1
ATOM 760 O O . LYS A 1 100 ? -9.086 -19.040 -15.379 1.00 75.06 100 LYS A O 1
ATOM 765 N N . ALA A 1 101 ? -9.890 -16.952 -15.221 1.00 86.25 101 ALA A N 1
ATOM 766 C CA . ALA A 1 101 ? -8.599 -16.341 -14.941 1.00 86.25 101 ALA A CA 1
ATOM 767 C C . ALA A 1 101 ? -8.072 -16.839 -13.583 1.00 86.25 101 ALA A C 1
ATOM 769 O O . ALA A 1 101 ? -8.727 -16.665 -12.558 1.00 86.25 101 ALA A O 1
ATOM 770 N N . THR A 1 102 ? -6.893 -17.464 -13.564 1.00 91.50 102 THR A N 1
ATOM 771 C CA . THR A 1 102 ? -6.261 -17.958 -12.330 1.00 91.50 102 THR A CA 1
ATOM 772 C C . THR A 1 102 ? -5.115 -17.053 -11.889 1.00 91.50 102 THR A C 1
ATOM 774 O O . THR A 1 102 ? -4.417 -16.449 -12.712 1.00 91.50 102 THR A O 1
ATOM 777 N N . VAL A 1 103 ? -4.912 -16.960 -10.574 1.00 95.06 103 VAL A N 1
ATOM 778 C CA . VAL A 1 103 ? -3.805 -16.233 -9.944 1.00 95.06 103 VAL A CA 1
ATOM 779 C C . VAL A 1 103 ? -3.128 -17.168 -8.938 1.00 95.06 103 VAL A C 1
ATOM 781 O O . VAL A 1 103 ? -3.734 -17.467 -7.910 1.00 95.06 103 VAL A O 1
ATOM 784 N N . PRO A 1 104 ? -1.899 -17.658 -9.205 1.00 96.81 104 PRO A N 1
ATOM 785 C CA . PRO A 1 104 ? -1.136 -18.410 -8.214 1.00 96.81 104 PRO A CA 1
ATOM 786 C C . PRO A 1 104 ? -0.823 -17.511 -7.020 1.00 96.81 104 PRO A C 1
ATOM 788 O O . PRO A 1 104 ? -0.222 -16.447 -7.178 1.00 96.81 104 PRO A O 1
ATOM 791 N N . MET A 1 105 ? -1.249 -17.923 -5.832 1.00 97.69 105 MET A N 1
ATOM 792 C CA . MET A 1 105 ? -1.126 -17.124 -4.620 1.00 97.69 105 MET A CA 1
ATOM 793 C C . MET A 1 105 ? -0.896 -18.008 -3.398 1.00 97.69 105 MET A C 1
ATOM 795 O O . MET A 1 105 ? -1.146 -19.212 -3.419 1.00 97.69 105 MET A O 1
ATOM 799 N N . TYR A 1 106 ? -0.399 -17.392 -2.333 1.00 98.00 106 TYR A N 1
ATOM 800 C CA . TYR A 1 106 ? -0.280 -17.991 -1.012 1.00 98.00 106 TYR A CA 1
ATOM 801 C C . TYR A 1 106 ? -0.514 -16.912 0.044 1.00 98.00 106 TYR A C 1
ATOM 803 O O . TYR A 1 106 ? -0.361 -15.718 -0.220 1.00 98.00 106 TYR A O 1
ATOM 811 N N . ILE A 1 107 ? -0.878 -17.329 1.255 1.00 97.75 107 ILE A N 1
ATOM 812 C CA . ILE A 1 107 ? -1.116 -16.414 2.372 1.00 97.75 107 ILE A CA 1
ATOM 813 C C . ILE A 1 107 ? 0.120 -16.389 3.265 1.00 97.75 107 ILE A C 1
ATOM 815 O O . ILE A 1 107 ? 0.535 -17.416 3.801 1.00 97.75 107 ILE A O 1
ATOM 819 N N . ARG A 1 108 ? 0.677 -15.195 3.485 1.00 97.38 108 ARG A N 1
ATOM 820 C CA . ARG A 1 108 ? 1.684 -14.963 4.526 1.00 97.38 108 ARG A CA 1
ATOM 821 C C . ARG A 1 108 ? 0.997 -14.414 5.773 1.00 97.38 108 ARG A C 1
ATOM 823 O O . ARG A 1 108 ? 0.476 -13.301 5.759 1.00 97.38 108 ARG A O 1
ATOM 830 N N . LYS A 1 109 ? 0.997 -15.181 6.864 1.00 95.94 109 LYS A N 1
ATOM 831 C CA . LYS A 1 109 ? 0.374 -14.763 8.128 1.00 95.94 109 LYS A CA 1
ATOM 832 C C . LYS A 1 109 ? 1.096 -13.526 8.687 1.00 95.94 109 LYS A C 1
ATOM 834 O O . LYS A 1 109 ? 2.268 -13.601 9.030 1.00 95.94 109 LYS A O 1
ATOM 839 N N . SER A 1 110 ? 0.385 -12.403 8.788 1.00 92.44 110 SER A N 1
ATOM 840 C CA . S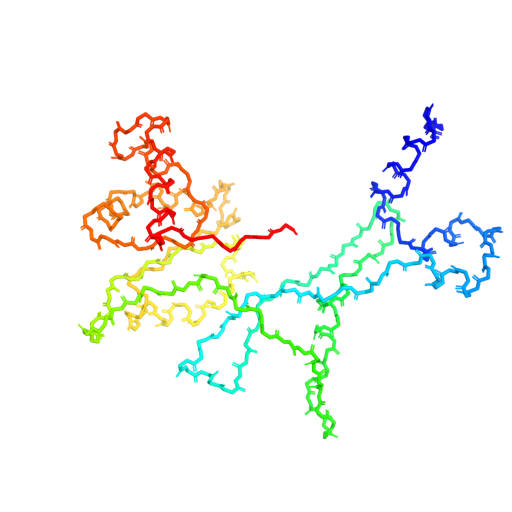ER A 1 110 ? 0.864 -11.183 9.464 1.00 92.44 110 SER A CA 1
ATOM 841 C C . SER A 1 110 ? 0.553 -11.209 10.972 1.00 92.44 110 SER A C 1
ATOM 843 O O . SER A 1 110 ? -0.255 -12.031 11.410 1.00 92.44 110 SER A O 1
ATOM 845 N N . GLN A 1 111 ? 1.161 -10.311 11.748 1.00 89.88 111 GLN A N 1
ATOM 846 C CA . GLN A 1 111 ? 0.765 -9.992 13.129 1.00 89.88 111 GLN A CA 1
ATOM 847 C C . GLN A 1 111 ? -0.252 -8.836 13.201 1.00 89.88 111 GLN A C 1
ATOM 849 O O . GLN A 1 111 ? -0.840 -8.611 14.252 1.00 89.88 111 GLN A O 1
ATOM 854 N N . PHE A 1 112 ? -0.522 -8.154 12.081 1.00 90.56 112 PHE A N 1
ATOM 855 C CA . PHE A 1 112 ? -1.514 -7.082 11.977 1.00 90.56 112 PHE A CA 1
ATOM 856 C C . PHE A 1 112 ? -2.929 -7.654 12.142 1.00 90.56 112 PHE A C 1
ATOM 858 O O . PHE A 1 112 ? -3.459 -8.319 11.244 1.00 90.56 112 PHE A O 1
ATOM 865 N N . ARG A 1 113 ? -3.505 -7.510 13.336 1.00 90.94 113 ARG A N 1
ATOM 866 C CA . ARG A 1 113 ? -4.773 -8.139 13.728 1.00 90.94 113 ARG A CA 1
ATOM 867 C C . ARG A 1 113 ? -5.618 -7.180 14.542 1.00 90.94 113 ARG A C 1
ATOM 869 O O . ARG A 1 113 ? -5.086 -6.445 15.368 1.00 90.94 113 ARG A O 1
ATOM 876 N N . LEU A 1 114 ? -6.931 -7.254 14.340 1.00 90.38 114 LEU A N 1
ATOM 877 C CA . LEU A 1 114 ? -7.896 -6.608 15.224 1.00 90.38 114 LEU A CA 1
ATOM 878 C C . LEU A 1 114 ? -7.756 -7.142 16.661 1.00 90.38 114 LEU A C 1
ATOM 880 O O . LEU A 1 114 ? -7.313 -8.285 16.837 1.00 90.38 114 LEU A O 1
ATOM 884 N N . PRO A 1 115 ? -8.135 -6.352 17.681 1.00 87.38 115 PRO A N 1
ATOM 885 C CA . PRO A 1 115 ? -7.990 -6.754 19.073 1.00 87.38 115 PRO A CA 1
ATOM 886 C C . PRO A 1 115 ? -8.795 -8.022 19.364 1.00 87.38 115 PRO A C 1
ATOM 888 O O . PRO A 1 115 ? -9.933 -8.173 18.913 1.00 87.38 115 PRO A O 1
ATOM 891 N N . PHE A 1 116 ? -8.219 -8.934 20.145 1.00 78.19 116 PHE A N 1
ATOM 892 C CA . PHE A 1 116 ? -8.931 -10.115 20.621 1.00 78.19 116 PHE A CA 1
ATOM 893 C C . PHE A 1 116 ? -9.688 -9.773 21.907 1.00 78.19 116 PHE A C 1
ATOM 895 O O . PHE A 1 116 ? -9.074 -9.413 22.910 1.00 78.19 116 PHE A O 1
ATOM 902 N N . LYS A 1 117 ? -11.015 -9.919 21.901 1.00 66.88 117 LYS A N 1
ATOM 903 C CA . LYS A 1 117 ? -11.831 -9.927 23.121 1.00 66.88 117 LYS A CA 1
ATOM 904 C C . LYS A 1 117 ? -12.426 -11.324 23.287 1.00 66.88 117 LYS A C 1
ATOM 906 O O . LYS A 1 117 ? -13.154 -11.788 22.416 1.00 66.88 117 LYS A O 1
ATOM 911 N N . ALA A 1 118 ? -12.072 -11.992 24.386 1.00 58.09 118 ALA A N 1
ATOM 912 C CA . ALA A 1 118 ? -12.434 -13.387 24.646 1.00 58.09 118 ALA A CA 1
ATOM 913 C C . ALA A 1 118 ? -13.950 -13.590 24.828 1.00 58.09 118 ALA A C 1
ATOM 915 O O . ALA A 1 118 ? -14.475 -14.634 24.456 1.00 58.09 118 ALA A O 1
ATOM 916 N N . THR A 1 119 ? -14.648 -12.586 25.366 1.00 51.44 119 THR A N 1
ATOM 917 C CA . THR A 1 119 ? -16.074 -12.646 25.714 1.00 51.44 119 THR A CA 1
ATOM 918 C C . THR A 1 119 ? -16.660 -11.231 25.773 1.00 51.44 119 THR A C 1
ATOM 920 O O . THR A 1 119 ? -16.506 -10.572 26.795 1.00 51.44 119 THR A O 1
ATOM 923 N N . ASN A 1 120 ? -17.245 -10.750 24.667 1.00 56.09 120 ASN A N 1
ATOM 924 C CA . ASN A 1 120 ? -18.379 -9.802 24.559 1.00 56.09 120 ASN A CA 1
ATOM 925 C C . ASN A 1 120 ? -18.564 -9.457 23.057 1.00 56.09 120 ASN A C 1
ATOM 927 O O . ASN A 1 120 ? -17.563 -9.119 22.419 1.00 56.09 120 ASN A O 1
ATOM 931 N N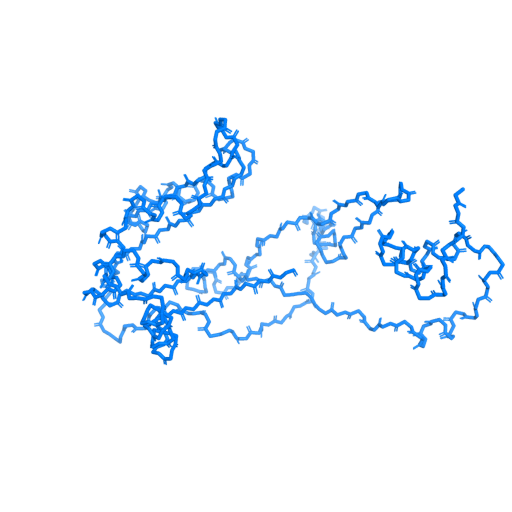 . PRO A 1 121 ? -19.770 -9.530 22.460 1.00 59.59 121 PRO A N 1
ATOM 932 C CA . PRO A 1 121 ? -20.013 -9.081 21.082 1.00 59.59 121 PRO A CA 1
ATOM 933 C C . PRO A 1 121 ? -20.011 -7.554 20.901 1.00 59.59 121 PRO A C 1
ATOM 935 O O . PRO A 1 121 ? -20.046 -7.097 19.762 1.00 59.59 121 PRO A O 1
ATOM 938 N N . GLU A 1 122 ? -19.960 -6.764 21.979 1.00 73.81 122 GLU A N 1
ATOM 939 C CA . GLU A 1 122 ? -19.921 -5.302 21.871 1.00 73.81 122 GLU A CA 1
ATOM 940 C C . GLU A 1 122 ? -18.618 -4.819 21.221 1.00 73.81 122 GLU A C 1
ATOM 942 O O . GLU A 1 122 ? -17.510 -4.907 21.777 1.00 73.81 122 GLU A O 1
ATOM 947 N N . VAL A 1 123 ? -18.777 -4.308 20.003 1.00 82.94 123 VAL A N 1
ATOM 948 C CA . VAL A 1 123 ? -17.727 -3.660 19.226 1.00 82.94 123 VAL A CA 1
ATOM 949 C C . VAL A 1 123 ? -17.459 -2.296 19.860 1.00 82.94 123 VAL A C 1
ATOM 951 O O . VAL A 1 123 ? -18.378 -1.523 20.105 1.00 82.94 123 VAL A O 1
ATOM 954 N N . GLY A 1 124 ? -16.194 -2.034 20.197 1.00 87.94 124 GLY A N 1
ATOM 955 C CA . GLY A 1 124 ? -15.788 -0.721 20.697 1.00 87.94 124 GLY A CA 1
ATOM 956 C C . GLY A 1 124 ? -15.726 0.309 19.573 1.00 87.94 124 GLY A C 1
ATOM 957 O O . GLY A 1 124 ? -15.829 -0.038 18.398 1.00 87.94 124 GLY A O 1
ATOM 958 N N . GLU A 1 125 ? -15.491 1.565 19.938 1.00 93.50 125 GLU A N 1
ATOM 959 C CA . GLU A 1 125 ? -15.355 2.648 18.967 1.00 93.50 125 GLU A CA 1
ATOM 960 C C . GLU A 1 125 ? -14.312 2.319 17.879 1.00 93.50 125 GLU A C 1
ATOM 962 O O . GLU A 1 125 ? -13.183 1.911 18.174 1.00 93.50 125 GLU A O 1
ATOM 967 N N . THR A 1 126 ? -14.706 2.504 16.615 1.00 94.38 126 THR A N 1
ATOM 968 C CA . THR A 1 126 ? -13.852 2.292 15.440 1.00 94.38 126 THR A CA 1
ATOM 969 C C . THR A 1 126 ? -13.718 3.601 14.671 1.00 94.38 126 THR A C 1
ATOM 971 O O . THR A 1 126 ? -14.641 4.028 13.981 1.00 94.38 126 THR A O 1
ATOM 974 N N . VAL A 1 127 ? -12.554 4.241 14.792 1.00 95.50 127 VAL A N 1
ATOM 975 C CA . VAL A 1 127 ? -12.239 5.514 14.127 1.00 95.50 127 VAL A CA 1
ATOM 976 C C . VAL A 1 127 ? -11.301 5.264 12.954 1.00 95.50 127 VAL A C 1
ATOM 978 O O . VAL A 1 127 ? -10.211 4.715 13.134 1.00 95.50 127 VAL A O 1
ATOM 981 N N . MET A 1 128 ? -11.693 5.714 11.764 1.00 95.50 128 MET A N 1
ATOM 982 C CA . MET A 1 128 ? -10.871 5.646 10.561 1.00 95.50 128 MET A CA 1
ATOM 983 C C . MET A 1 128 ? -10.389 7.038 10.152 1.00 95.50 128 MET A C 1
ATOM 985 O O . MET A 1 128 ? -11.151 8.005 10.142 1.00 95.50 128 MET A O 1
ATOM 989 N N . PHE A 1 129 ? -9.110 7.121 9.787 1.00 95.06 129 PHE A N 1
ATOM 990 C CA . PHE A 1 129 ? -8.525 8.266 9.097 1.00 95.06 129 PHE A CA 1
ATOM 991 C C . PHE A 1 129 ? -8.071 7.803 7.716 1.00 95.06 129 PHE A C 1
ATOM 993 O O . PHE A 1 129 ? -7.230 6.910 7.606 1.00 95.06 129 PHE A O 1
ATOM 1000 N N . PHE A 1 130 ? -8.632 8.401 6.673 1.00 95.00 130 PHE A N 1
ATOM 1001 C CA . PHE A 1 130 ? -8.337 8.089 5.279 1.00 95.00 130 PHE A CA 1
ATOM 1002 C C . PHE A 1 130 ? -7.857 9.344 4.548 1.00 95.00 130 PHE A C 1
ATOM 1004 O O . PHE A 1 130 ? -8.199 10.462 4.926 1.00 95.00 130 PHE A O 1
ATOM 1011 N N . GLY A 1 131 ? -7.044 9.180 3.508 1.00 94.06 131 GLY A N 1
ATOM 1012 C CA . GLY A 1 131 ? -6.538 10.303 2.729 1.00 94.06 131 GLY A CA 1
ATOM 1013 C C . GLY A 1 131 ? -6.397 9.954 1.256 1.00 94.06 131 GLY A C 1
ATOM 1014 O O . GLY A 1 131 ? -5.890 8.887 0.917 1.00 94.06 131 GLY A O 1
ATOM 1015 N N . CYS A 1 132 ? -6.817 10.874 0.395 1.00 95.50 132 CYS A N 1
ATOM 1016 C CA . CYS A 1 132 ? -6.682 10.776 -1.058 1.00 95.50 132 CYS A CA 1
ATOM 1017 C C . CYS A 1 132 ? -6.423 12.169 -1.664 1.00 95.50 132 CYS A C 1
ATOM 1019 O O . CYS A 1 132 ? -6.180 13.149 -0.942 1.00 95.50 132 CYS A O 1
ATOM 1021 N N . ARG A 1 133 ? -6.347 12.278 -2.991 1.00 95.38 133 ARG A N 1
ATOM 1022 C CA . ARG A 1 133 ? -6.102 13.562 -3.660 1.00 95.38 133 ARG A CA 1
ATOM 1023 C C . ARG A 1 133 ? -7.378 14.378 -3.710 1.00 95.38 133 ARG A C 1
ATOM 1025 O O . ARG A 1 133 ? -7.378 15.489 -3.182 1.00 95.38 133 ARG A O 1
ATOM 1032 N N . HIS A 1 134 ? -8.420 13.807 -4.292 1.00 97.12 134 HIS A N 1
ATOM 1033 C CA . HIS A 1 134 ? -9.681 14.481 -4.553 1.00 97.12 134 HIS A CA 1
ATOM 1034 C C . HIS A 1 134 ? -10.845 13.564 -4.220 1.00 97.12 134 HIS A C 1
ATOM 1036 O O . HIS A 1 134 ? -10.815 12.378 -4.566 1.00 97.12 134 HIS A O 1
ATOM 1042 N N . LYS A 1 135 ? -11.910 14.124 -3.636 1.00 96.88 135 LYS A N 1
ATOM 1043 C CA . LYS A 1 135 ? -13.122 13.353 -3.331 1.00 96.88 135 LYS A CA 1
ATOM 1044 C C . LYS A 1 135 ? -13.681 12.630 -4.558 1.00 96.88 135 LYS A C 1
ATOM 1046 O O . LYS A 1 135 ? -14.092 11.484 -4.458 1.00 96.88 135 LYS A O 1
ATOM 1051 N N . ASN A 1 136 ? -13.641 13.288 -5.715 1.00 95.94 136 ASN A N 1
ATOM 1052 C CA . ASN A 1 136 ? -14.268 12.809 -6.947 1.00 95.94 136 ASN A CA 1
ATOM 1053 C C . ASN A 1 136 ? -13.290 12.119 -7.925 1.00 95.94 136 ASN A C 1
ATOM 1055 O O . ASN A 1 136 ? -13.640 11.945 -9.090 1.00 95.94 136 ASN A O 1
ATOM 1059 N N . GLU A 1 137 ? -12.066 11.772 -7.500 1.00 94.50 137 GLU A N 1
ATOM 1060 C CA . GLU A 1 137 ? -11.064 11.124 -8.373 1.00 94.50 137 GLU A CA 1
ATOM 1061 C C . GLU A 1 137 ? -10.586 9.781 -7.813 1.00 94.50 137 GLU A C 1
ATOM 1063 O O . GLU A 1 137 ? -10.674 8.759 -8.491 1.00 94.50 137 GLU A O 1
ATOM 1068 N N . ASP A 1 138 ? -10.062 9.775 -6.585 1.00 95.44 138 ASP A N 1
ATOM 1069 C CA . ASP A 1 138 ? -9.315 8.643 -6.028 1.00 95.44 138 ASP A CA 1
ATOM 1070 C C . ASP A 1 138 ? -9.735 8.280 -4.595 1.00 95.44 138 ASP A C 1
ATOM 1072 O O . ASP A 1 138 ? -8.963 7.682 -3.837 1.00 95.44 138 ASP A O 1
ATOM 1076 N N . TYR A 1 139 ? -10.983 8.591 -4.227 1.00 97.38 139 TYR A N 1
ATOM 1077 C CA . TYR A 1 139 ? -11.584 8.164 -2.966 1.00 97.38 139 TYR A CA 1
ATOM 1078 C C . TYR A 1 139 ? -11.964 6.673 -3.014 1.00 97.38 139 TYR A C 1
ATOM 1080 O O . TYR A 1 139 ? -13.081 6.278 -3.343 1.00 97.38 139 TYR A O 1
ATOM 1088 N N . LEU A 1 140 ? -10.990 5.824 -2.682 1.00 96.12 140 LEU A N 1
ATOM 1089 C CA . LEU A 1 140 ? -11.152 4.370 -2.656 1.00 96.12 140 LEU A CA 1
ATOM 1090 C C . LEU A 1 140 ? -12.242 3.936 -1.666 1.00 96.12 140 LEU A C 1
ATOM 1092 O O . LEU A 1 140 ? -12.204 4.335 -0.504 1.00 96.12 140 LEU A O 1
ATOM 1096 N N . TYR A 1 141 ? -13.141 3.059 -2.124 1.00 97.56 141 TYR A N 1
ATOM 1097 C CA . TYR A 1 141 ? -14.263 2.516 -1.347 1.00 97.56 141 TYR A CA 1
ATOM 1098 C C . TYR A 1 141 ? -15.190 3.590 -0.761 1.00 97.56 141 TYR A C 1
ATOM 1100 O O . TYR A 1 141 ? -15.670 3.441 0.360 1.00 97.56 141 TYR A O 1
ATOM 1108 N N . GLN A 1 142 ? -15.389 4.709 -1.470 1.00 97.88 142 GLN A N 1
ATOM 1109 C CA . GLN A 1 142 ? -16.210 5.814 -0.971 1.00 97.88 142 GLN A CA 1
ATOM 1110 C C . GLN A 1 142 ? -17.586 5.333 -0.493 1.00 97.88 142 GLN A C 1
ATOM 1112 O O . GLN A 1 142 ? -17.958 5.612 0.642 1.00 97.88 142 GLN A O 1
ATOM 1117 N N . GLU A 1 143 ? -18.316 4.608 -1.341 1.00 98.06 143 GLU A N 1
ATOM 1118 C CA . GLU A 1 143 ? -19.677 4.159 -1.037 1.00 98.06 143 GLU A CA 1
ATOM 1119 C C . GLU A 1 143 ? -19.690 3.224 0.179 1.00 98.06 143 GLU A C 1
ATOM 1121 O O . GLU A 1 143 ? -20.465 3.437 1.109 1.00 98.06 143 GLU A O 1
ATOM 1126 N N . GLU A 1 144 ? -18.781 2.246 0.230 1.00 98.12 144 GLU A N 1
ATOM 1127 C CA . GLU A 1 144 ? -18.714 1.284 1.331 1.00 98.12 144 GLU A CA 1
ATOM 1128 C C . GLU A 1 144 ? -18.279 1.930 2.654 1.00 98.12 144 GLU A C 1
ATOM 1130 O O . GLU A 1 144 ? -18.748 1.529 3.720 1.00 98.12 144 GLU A O 1
ATOM 1135 N N . LEU A 1 145 ? -17.383 2.921 2.611 1.00 98.00 145 LEU A N 1
ATOM 1136 C CA . LEU A 1 145 ? -16.929 3.644 3.800 1.00 98.00 145 LEU A CA 1
ATOM 1137 C C . LEU A 1 145 ? -18.014 4.582 4.338 1.00 98.00 145 LEU A C 1
ATOM 1139 O O . LEU A 1 145 ? -18.262 4.580 5.545 1.00 98.00 145 LEU A O 1
ATOM 1143 N N . GLU A 1 146 ? -18.669 5.351 3.464 1.00 97.94 146 GLU A N 1
ATOM 1144 C CA . GLU A 1 146 ? -19.776 6.240 3.843 1.00 97.94 146 GLU A CA 1
ATOM 1145 C C . GLU A 1 146 ? -20.981 5.423 4.360 1.00 97.94 146 GLU A C 1
ATOM 1147 O O . GLU A 1 146 ? -21.613 5.800 5.350 1.00 97.94 146 GLU A O 1
ATOM 1152 N N . GLU A 1 147 ? -21.267 4.256 3.770 1.00 98.06 147 GLU A N 1
ATOM 1153 C CA . GLU A 1 147 ? -22.283 3.326 4.280 1.00 98.06 147 GLU A CA 1
ATOM 1154 C C . GLU A 1 147 ? -21.891 2.723 5.639 1.00 98.06 147 GLU A C 1
ATOM 1156 O O . GLU A 1 147 ? -22.732 2.624 6.537 1.00 98.06 147 GLU A O 1
ATOM 1161 N N . ALA A 1 148 ? -20.624 2.345 5.826 1.00 96.75 148 ALA A N 1
ATOM 1162 C CA . ALA A 1 148 ? -20.142 1.812 7.098 1.00 96.75 148 ALA A CA 1
ATOM 1163 C C . ALA A 1 148 ? -20.223 2.844 8.234 1.00 96.75 148 ALA A C 1
ATOM 1165 O O . ALA A 1 148 ? -20.537 2.462 9.362 1.00 96.75 148 ALA A O 1
ATOM 1166 N N . GLU A 1 149 ? -19.972 4.126 7.957 1.00 97.38 149 GLU A N 1
ATOM 1167 C CA . GLU A 1 149 ? -20.184 5.206 8.930 1.00 97.38 149 GLU A CA 1
ATOM 1168 C C . GLU A 1 149 ? -21.672 5.396 9.239 1.00 97.38 149 GLU A C 1
ATOM 1170 O O . GLU A 1 149 ? -22.070 5.405 10.403 1.00 97.38 149 GLU A O 1
ATOM 1175 N N . LYS A 1 150 ? -22.518 5.462 8.205 1.00 97.56 150 LYS A N 1
ATOM 1176 C CA . LYS A 1 150 ? -23.973 5.607 8.364 1.00 97.56 150 LYS A CA 1
ATOM 1177 C C . LYS A 1 150 ? -24.598 4.483 9.198 1.00 97.56 150 LYS A C 1
ATOM 1179 O O . LYS A 1 150 ? -25.546 4.729 9.939 1.00 97.56 150 LYS A O 1
ATOM 1184 N N . ASN A 1 151 ? -24.084 3.264 9.057 1.00 95.88 151 ASN A N 1
ATOM 1185 C CA . ASN A 1 151 ? -24.541 2.083 9.790 1.00 95.88 151 ASN A CA 1
ATOM 1186 C C . ASN A 1 151 ? -23.802 1.877 11.128 1.00 95.88 151 ASN A C 1
ATOM 1188 O O . ASN A 1 151 ? -23.924 0.807 11.722 1.00 95.88 151 ASN A O 1
ATOM 1192 N N . GLU A 1 152 ? -23.012 2.859 11.581 1.00 93.06 152 GLU A N 1
ATOM 1193 C CA . GLU A 1 152 ? -22.250 2.849 12.843 1.00 93.06 152 GLU A CA 1
ATOM 1194 C C . GLU A 1 152 ? -21.233 1.696 12.976 1.00 93.06 152 GLU A C 1
ATOM 1196 O O . GLU A 1 152 ? -20.726 1.408 14.062 1.00 93.06 152 GLU A O 1
ATOM 1201 N N . VAL A 1 153 ? -20.872 1.050 11.861 1.00 92.25 153 VAL A N 1
ATOM 1202 C CA . VAL A 1 153 ? -19.756 0.091 11.800 1.00 92.25 153 VAL A CA 1
ATOM 1203 C C . VAL A 1 153 ? -18.430 0.836 11.951 1.00 92.25 153 VAL A C 1
ATOM 1205 O O . VAL A 1 153 ? -17.535 0.389 12.672 1.00 92.25 153 VAL A O 1
ATOM 1208 N N . LEU A 1 154 ? -18.311 1.988 11.287 1.00 95.38 154 LEU A N 1
ATOM 1209 C CA . LEU A 1 154 ? -17.312 3.005 11.591 1.00 95.38 154 LEU A CA 1
ATOM 1210 C C . LEU A 1 154 ? -17.974 4.051 12.482 1.00 95.38 154 LEU A C 1
ATOM 1212 O O . LEU A 1 154 ? -18.924 4.705 12.075 1.00 95.38 154 LEU A O 1
ATOM 1216 N N . THR A 1 155 ? -17.461 4.236 13.693 1.00 96.12 155 THR A N 1
ATOM 1217 C CA . THR A 1 155 ? -17.972 5.276 14.595 1.00 96.12 155 THR A CA 1
ATOM 1218 C C . THR A 1 155 ? -17.630 6.672 14.082 1.00 96.12 155 THR A C 1
ATOM 1220 O O . THR A 1 155 ? -18.376 7.615 14.320 1.00 96.12 155 THR A O 1
ATOM 1223 N N . GLN A 1 156 ? -16.483 6.817 13.408 1.00 96.69 156 GLN A N 1
ATOM 1224 C CA . GLN A 1 156 ? -16.061 8.068 12.780 1.00 96.69 156 GLN A CA 1
ATOM 1225 C C . GLN A 1 156 ? -15.218 7.786 11.533 1.00 96.69 156 GLN A C 1
ATOM 1227 O O . GLN A 1 156 ? -14.208 7.074 11.617 1.00 96.69 156 GLN A O 1
ATOM 1232 N N . LEU A 1 157 ? -15.566 8.418 10.415 1.00 97.75 157 LEU A N 1
ATOM 1233 C CA . LEU A 1 157 ? -14.794 8.433 9.177 1.00 97.75 157 LEU A CA 1
ATOM 1234 C C . LEU A 1 157 ? -14.229 9.837 8.930 1.00 97.75 157 LEU A C 1
ATOM 1236 O O . LEU A 1 157 ? -14.940 10.804 8.685 1.00 97.75 157 LEU A O 1
ATOM 1240 N N . ASN A 1 158 ? -12.905 9.959 8.995 1.00 97.62 158 ASN A N 1
ATOM 1241 C CA . ASN A 1 158 ? -12.204 11.232 8.843 1.00 97.62 158 ASN A CA 1
ATOM 1242 C C . ASN A 1 158 ? -11.391 11.210 7.551 1.00 97.62 158 ASN A C 1
ATOM 1244 O O . ASN A 1 158 ? -10.398 10.485 7.464 1.00 97.62 158 ASN A O 1
ATOM 1248 N N . VAL A 1 159 ? -11.793 11.998 6.553 1.00 97.62 159 VAL A N 1
ATOM 1249 C CA . VAL A 1 159 ? -11.192 11.948 5.214 1.00 97.62 159 VAL A CA 1
ATOM 1250 C C . VAL A 1 159 ? -10.444 13.233 4.893 1.00 97.62 159 VAL A C 1
ATOM 1252 O O . VAL A 1 159 ? -11.007 14.323 4.930 1.00 97.62 159 VAL A O 1
ATOM 1255 N N . ALA A 1 160 ? -9.161 13.102 4.563 1.00 96.81 160 ALA A N 1
ATOM 1256 C CA . ALA A 1 160 ? -8.312 14.202 4.134 1.00 96.81 160 ALA A CA 1
ATOM 1257 C C . ALA A 1 160 ? -8.184 14.224 2.603 1.00 96.81 160 ALA A C 1
ATOM 1259 O O . ALA A 1 160 ? -7.503 13.377 2.019 1.00 96.81 160 ALA A O 1
ATOM 1260 N N . PHE A 1 161 ? -8.794 15.220 1.959 1.00 98.00 161 PHE A N 1
ATOM 1261 C CA . PHE A 1 161 ? -8.633 15.474 0.525 1.00 98.00 161 PHE A CA 1
ATOM 1262 C C . PHE A 1 161 ? -7.478 16.452 0.299 1.00 98.00 161 PHE A C 1
ATOM 1264 O O . PHE A 1 161 ? -7.573 17.644 0.585 1.00 98.00 161 PHE A O 1
ATOM 1271 N N . SER A 1 162 ? -6.338 15.958 -0.180 1.00 96.56 162 SER A N 1
ATOM 1272 C CA . SER A 1 162 ? -5.099 16.754 -0.232 1.00 96.56 162 SER A CA 1
ATOM 1273 C C . SER A 1 162 ? -5.045 17.797 -1.355 1.00 96.56 162 SER A C 1
ATOM 1275 O O . SER A 1 162 ? -4.065 18.549 -1.437 1.00 96.56 162 SER A O 1
ATOM 1277 N N . ARG A 1 163 ? -6.032 17.824 -2.256 1.00 96.88 163 ARG A N 1
ATOM 1278 C CA . ARG A 1 163 ? -6.042 18.686 -3.447 1.00 96.88 163 ARG A CA 1
ATOM 1279 C C . ARG A 1 163 ? -7.387 19.366 -3.737 1.00 96.88 163 ARG A C 1
ATOM 1281 O O . ARG A 1 163 ? -7.456 20.104 -4.713 1.00 96.88 163 ARG A O 1
ATOM 1288 N N . ASP A 1 164 ? -8.409 19.179 -2.903 1.00 96.88 164 ASP A N 1
ATOM 1289 C CA . ASP A 1 164 ? -9.713 19.854 -3.065 1.00 96.88 164 ASP A CA 1
ATOM 1290 C C . ASP A 1 164 ? -9.692 21.326 -2.611 1.00 96.88 164 ASP A C 1
ATOM 1292 O O . ASP A 1 164 ? -10.625 22.083 -2.866 1.00 96.88 164 ASP A O 1
ATOM 1296 N N . GLN A 1 165 ? -8.591 21.757 -1.994 1.00 95.44 165 GLN A N 1
ATOM 1297 C CA . GLN A 1 165 ? -8.331 23.133 -1.587 1.00 95.44 165 GLN A CA 1
ATOM 1298 C C . GLN A 1 165 ? -6.858 23.508 -1.822 1.00 95.44 165 GLN A C 1
ATOM 1300 O O . GLN A 1 165 ? -6.013 22.643 -2.065 1.00 95.44 165 GLN A O 1
ATOM 1305 N N . GLU A 1 166 ? -6.544 24.806 -1.733 1.00 95.06 166 GLU A N 1
ATOM 1306 C CA . GLU A 1 166 ? -5.195 25.340 -1.987 1.00 95.06 166 GLU A CA 1
ATOM 1307 C C . GLU A 1 166 ? -4.146 24.763 -1.021 1.00 95.06 166 GLU A C 1
ATOM 1309 O O . GLU A 1 166 ? -3.061 24.348 -1.432 1.00 95.06 166 GLU A O 1
ATOM 1314 N N . GLN A 1 167 ? -4.485 24.687 0.269 1.00 95.44 167 GLN A N 1
ATOM 1315 C CA . GLN A 1 167 ? -3.597 24.155 1.301 1.00 95.44 167 GLN A CA 1
ATOM 1316 C C . GLN A 1 167 ? -3.685 22.628 1.391 1.00 95.44 167 GLN A C 1
ATOM 1318 O O . GLN A 1 167 ? -4.762 22.032 1.369 1.00 95.44 167 GLN A O 1
ATOM 1323 N N . LYS A 1 168 ? -2.537 21.963 1.552 1.00 94.56 168 LYS A N 1
ATOM 1324 C CA . LYS A 1 168 ? -2.500 20.501 1.687 1.00 94.56 168 LYS A CA 1
ATOM 1325 C C . LYS A 1 168 ? -3.170 20.050 2.983 1.00 94.56 168 LYS A C 1
ATOM 1327 O O . LYS A 1 168 ? -2.708 20.384 4.070 1.00 94.56 168 LYS A O 1
ATOM 1332 N N . LEU A 1 169 ? -4.206 19.222 2.860 1.00 93.56 169 LEU A N 1
ATOM 1333 C CA . LEU A 1 169 ? -4.831 18.520 3.978 1.00 93.56 169 LEU A CA 1
ATOM 1334 C C . LEU A 1 169 ? -4.406 17.050 3.963 1.00 93.56 169 LEU A C 1
ATOM 1336 O O . LEU A 1 169 ? -4.596 16.354 2.969 1.00 93.56 169 LEU A O 1
ATOM 1340 N N . TYR A 1 170 ? -3.825 16.579 5.063 1.00 90.88 170 TYR A N 1
ATOM 1341 C CA . TYR A 1 170 ? -3.385 15.199 5.233 1.00 90.88 170 TYR A CA 1
ATOM 1342 C C . TYR A 1 170 ? -3.960 14.611 6.5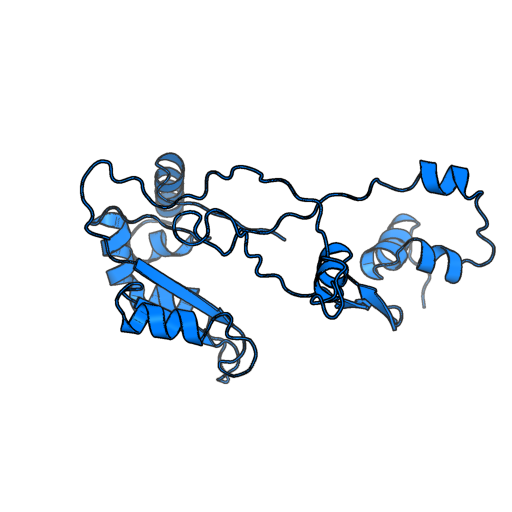24 1.00 90.88 170 TYR A C 1
ATOM 1344 O O . TYR A 1 170 ? -4.413 15.343 7.404 1.00 90.88 170 TYR A O 1
ATOM 1352 N N . VAL A 1 171 ? -3.896 13.286 6.664 1.00 90.75 171 VAL A N 1
ATOM 1353 C CA . VAL A 1 171 ? -4.446 12.560 7.821 1.00 90.75 171 VAL A CA 1
ATOM 1354 C C . VAL A 1 171 ? -3.889 13.049 9.161 1.00 90.75 171 VAL A C 1
ATOM 1356 O O . VAL A 1 171 ? -4.634 13.135 10.133 1.00 90.75 171 VAL A O 1
ATOM 1359 N N . GLN A 1 172 ? -2.616 13.456 9.220 1.00 86.75 172 GLN A N 1
ATOM 1360 C CA . GLN A 1 172 ? -2.009 14.015 10.431 1.00 86.75 172 GLN A CA 1
ATOM 1361 C C . GLN A 1 172 ? -2.626 15.352 10.857 1.00 86.75 172 GLN A C 1
ATOM 1363 O O . GLN A 1 172 ? -2.638 15.657 12.047 1.00 86.75 172 GLN A O 1
ATOM 1368 N N . HIS A 1 173 ? -3.175 16.135 9.921 1.00 90.44 173 HIS A N 1
ATOM 1369 C CA . HIS A 1 173 ? -3.881 17.372 10.258 1.00 90.44 173 HIS A CA 1
ATOM 1370 C C . HIS A 1 173 ? -5.204 17.052 10.964 1.00 90.44 173 HIS A C 1
ATOM 1372 O O . HIS A 1 173 ? -5.473 17.616 12.020 1.00 90.44 173 HIS A O 1
ATOM 1378 N N . LEU A 1 174 ? -5.967 16.076 10.456 1.00 92.31 174 LEU A N 1
ATOM 1379 C CA . LEU A 1 174 ? -7.217 15.624 11.083 1.00 92.31 174 LEU A CA 1
ATOM 1380 C C . LEU A 1 174 ? -6.975 14.948 12.439 1.00 92.31 174 LEU A C 1
ATOM 1382 O O . LEU A 1 174 ? -7.727 15.148 13.389 1.00 92.31 174 LEU A O 1
ATOM 1386 N N . LEU A 1 175 ? -5.896 14.173 12.560 1.00 89.44 175 LEU A N 1
ATOM 1387 C CA . LEU A 1 175 ? -5.484 13.592 13.840 1.00 89.44 175 LEU A CA 1
ATOM 1388 C C . LEU A 1 175 ? -5.144 14.672 14.869 1.00 89.44 175 LEU A C 1
ATOM 1390 O O . LEU A 1 175 ? -5.503 14.536 16.037 1.00 89.44 175 LEU A O 1
ATOM 1394 N N . LYS A 1 176 ? -4.476 15.747 14.437 1.00 87.44 176 LYS A N 1
ATOM 1395 C CA . LYS A 1 176 ? -4.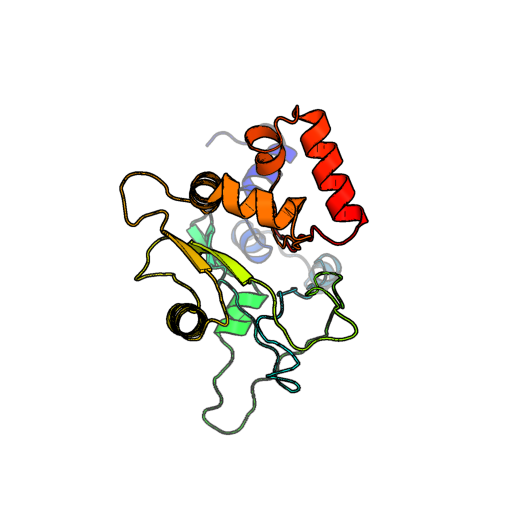154 16.896 15.288 1.00 87.44 176 LYS A CA 1
ATOM 1396 C C . LYS A 1 176 ? -5.393 17.702 15.673 1.00 87.44 176 LYS A C 1
ATOM 1398 O O . LYS A 1 176 ? -5.457 18.207 16.787 1.00 87.44 176 LYS A O 1
ATOM 1403 N N . GLU A 1 177 ? -6.382 17.800 14.794 1.00 91.31 177 GLU A N 1
ATOM 1404 C CA . GLU A 1 177 ? -7.677 18.408 15.110 1.00 91.31 177 GLU A CA 1
ATOM 1405 C C . GLU A 1 177 ? -8.427 17.594 16.176 1.00 91.31 177 GLU A C 1
ATOM 1407 O O . GLU A 1 177 ? -8.901 18.143 17.167 1.00 91.31 177 GLU A O 1
ATOM 1412 N N . LYS A 1 178 ? -8.446 16.262 16.038 1.00 91.50 178 LYS A N 1
ATOM 1413 C CA . LYS A 1 178 ? -9.162 15.336 16.940 1.00 91.50 178 LYS A CA 1
ATOM 1414 C C . LYS A 1 178 ? -8.331 14.824 18.112 1.00 91.50 178 LYS A C 1
ATOM 1416 O O . LYS A 1 178 ? -8.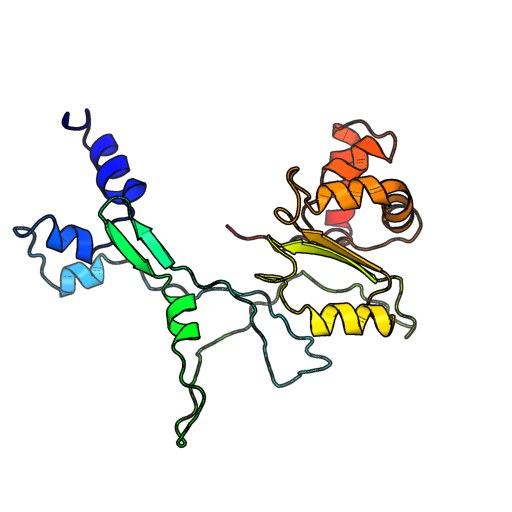672 13.830 18.755 1.00 91.50 178 LYS A O 1
ATOM 1421 N N . LYS A 1 179 ? -7.227 15.504 18.394 1.00 87.25 179 LYS A N 1
ATOM 1422 C CA . LYS A 1 179 ? -6.154 15.033 19.262 1.00 87.25 179 LYS A CA 1
ATOM 1423 C C . LYS A 1 179 ? -6.636 14.617 20.661 1.00 87.25 179 LYS A C 1
ATOM 1425 O O . LYS A 1 179 ? -6.286 13.538 21.121 1.00 87.25 179 LYS A O 1
ATOM 1430 N N . GLU A 1 180 ? -7.503 15.394 21.309 1.00 90.25 180 GLU A N 1
ATOM 1431 C CA . GLU A 1 180 ? -7.997 15.098 22.666 1.00 90.25 180 GLU A CA 1
ATOM 1432 C C . GLU A 1 180 ? -8.777 13.778 22.737 1.00 90.25 180 GLU A C 1
ATOM 1434 O O . GLU A 1 180 ? -8.526 12.947 23.613 1.00 90.25 180 GLU A O 1
ATOM 1439 N N . HIS A 1 181 ? -9.668 13.548 21.769 1.00 92.44 181 HIS A N 1
ATOM 1440 C CA . HIS A 1 181 ? -10.436 12.307 21.661 1.00 92.44 181 HIS A CA 1
ATOM 1441 C C . HIS A 1 181 ? -9.528 11.105 21.391 1.00 92.44 181 HIS A C 1
ATOM 1443 O O . HIS A 1 181 ? -9.614 10.081 22.067 1.00 92.44 181 HIS A O 1
ATOM 1449 N N . ILE A 1 182 ? -8.586 11.253 20.456 1.00 90.06 182 ILE A N 1
ATOM 1450 C CA . ILE A 1 182 ? -7.616 10.200 20.138 1.00 90.06 182 ILE A CA 1
ATOM 1451 C C . ILE A 1 182 ? -6.733 9.874 21.348 1.00 90.06 182 ILE A C 1
ATOM 1453 O O . ILE A 1 182 ? -6.486 8.700 21.629 1.00 90.06 182 ILE A O 1
ATOM 1457 N N . TRP A 1 183 ? -6.296 10.878 22.112 1.00 88.31 183 TRP A N 1
ATOM 1458 C CA . TRP A 1 183 ? -5.538 10.647 23.339 1.00 88.31 183 TRP A CA 1
ATOM 1459 C C . TRP A 1 183 ? -6.353 9.881 24.379 1.00 88.31 183 TRP A C 1
ATOM 1461 O O . TRP A 1 183 ? -5.836 8.918 24.943 1.00 88.31 183 TRP A O 1
ATOM 1471 N N . LYS A 1 184 ? -7.626 10.238 24.593 1.00 92.00 184 LYS A N 1
ATOM 1472 C CA . LYS A 1 184 ? -8.530 9.496 25.485 1.00 92.00 184 LYS A CA 1
ATOM 1473 C C . LYS A 1 184 ? -8.654 8.029 25.060 1.00 92.00 184 LYS A C 1
ATOM 1475 O O . LYS A 1 184 ? -8.444 7.146 25.892 1.00 92.00 184 LYS A O 1
ATOM 1480 N N . LEU A 1 185 ? -8.897 7.767 23.773 1.00 92.38 185 LEU A N 1
ATOM 1481 C CA . LEU A 1 185 ? -8.997 6.404 23.245 1.00 92.38 185 LEU A CA 1
ATOM 1482 C C . LEU A 1 185 ? -7.727 5.591 23.529 1.00 92.38 185 LEU A C 1
ATOM 1484 O O . LEU A 1 185 ? -7.783 4.452 23.998 1.00 92.38 185 LEU A O 1
ATOM 1488 N N . ILE A 1 186 ? -6.557 6.176 23.268 1.00 88.81 186 ILE A N 1
ATOM 1489 C CA . ILE A 1 186 ? -5.267 5.496 23.438 1.00 88.81 186 ILE A CA 1
ATOM 1490 C C . ILE A 1 186 ? -4.926 5.317 24.921 1.00 88.81 186 ILE A C 1
ATOM 1492 O O . ILE A 1 186 ? -4.485 4.241 25.330 1.00 88.81 186 ILE A O 1
ATOM 1496 N N . HIS A 1 187 ? -5.052 6.366 25.722 1.00 86.56 187 HIS A N 1
ATOM 1497 C CA . HIS A 1 187 ? -4.564 6.377 27.095 1.00 86.56 187 HIS A CA 1
ATOM 1498 C C . HIS A 1 187 ? -5.545 5.706 28.057 1.00 86.56 187 HIS A C 1
ATOM 1500 O O . HIS A 1 187 ? -5.143 4.837 28.831 1.00 86.56 187 HIS A O 1
ATOM 1506 N N . SER A 1 188 ? -6.821 6.077 27.973 1.00 88.44 188 SER A N 1
ATOM 1507 C CA . SER A 1 188 ? -7.859 5.669 28.920 1.00 88.44 188 SER A CA 1
ATOM 1508 C C . SER A 1 188 ? -8.603 4.423 28.450 1.00 88.44 188 SER A C 1
ATOM 1510 O O . SER A 1 188 ? -8.753 3.475 29.218 1.00 88.44 188 SER A O 1
ATOM 1512 N N . ASP A 1 189 ? -8.992 4.374 27.174 1.00 90.19 189 ASP A N 1
ATOM 1513 C CA . ASP A 1 189 ? -9.894 3.324 26.665 1.00 90.19 189 ASP A CA 1
ATOM 1514 C C . ASP A 1 189 ? -9.143 2.131 26.049 1.00 90.19 189 ASP A C 1
ATOM 1516 O O . ASP A 1 189 ? -9.728 1.217 25.466 1.00 90.19 189 ASP A O 1
ATOM 1520 N N . ASN A 1 190 ? -7.817 2.104 26.219 1.00 89.25 190 ASN A N 1
ATOM 1521 C CA . ASN A 1 190 ? -6.950 0.996 25.827 1.00 89.25 190 ASN A CA 1
ATOM 1522 C C . ASN A 1 190 ? -7.030 0.662 24.312 1.00 89.25 190 ASN A C 1
ATOM 1524 O O . ASN A 1 190 ? -6.790 -0.482 23.906 1.00 89.25 190 ASN A O 1
ATOM 1528 N N . ALA A 1 191 ? -7.328 1.657 23.464 1.00 91.44 191 ALA A N 1
ATOM 1529 C CA . ALA A 1 191 ? -7.486 1.495 22.017 1.00 91.44 191 ALA A CA 1
ATOM 1530 C C . ALA A 1 191 ? -6.222 0.950 21.335 1.00 91.44 191 ALA A C 1
ATOM 1532 O O . ALA A 1 191 ? -5.102 1.085 21.839 1.00 91.44 191 ALA A O 1
ATOM 1533 N N . HIS A 1 192 ? -6.406 0.316 20.179 1.00 91.94 192 HIS A N 1
ATOM 1534 C CA . HIS A 1 192 ? -5.313 -0.192 19.353 1.00 91.94 192 HIS A CA 1
ATOM 1535 C C . HIS A 1 192 ? -5.118 0.720 18.141 1.00 91.94 192 HIS A C 1
ATOM 1537 O O . HIS A 1 192 ? -6.088 1.184 17.548 1.00 91.94 192 HIS A O 1
ATOM 1543 N N . ILE A 1 193 ? -3.861 0.971 17.785 1.00 91.00 193 ILE A N 1
ATOM 1544 C CA . ILE A 1 193 ? -3.462 1.851 16.688 1.00 91.00 193 ILE A CA 1
ATOM 1545 C C . ILE A 1 193 ? -2.926 1.000 15.540 1.00 91.00 193 ILE A C 1
ATOM 1547 O O . ILE A 1 193 ? -2.079 0.126 15.737 1.00 91.00 193 ILE A O 1
ATOM 1551 N N . TYR A 1 194 ? -3.393 1.309 14.335 1.00 87.75 194 TYR A N 1
ATOM 1552 C CA . TYR A 1 194 ? -3.058 0.624 13.090 1.00 87.75 194 TYR A CA 1
ATOM 1553 C C . TYR A 1 194 ? -2.509 1.638 12.076 1.00 87.75 194 TYR A C 1
ATOM 1555 O O . TYR A 1 194 ? -3.168 1.952 11.091 1.00 87.75 194 TYR A O 1
ATOM 1563 N N . ALA A 1 195 ? -1.351 2.240 12.367 1.00 79.19 195 ALA A N 1
ATOM 1564 C CA . ALA A 1 195 ? -0.789 3.341 11.577 1.00 79.19 195 ALA A CA 1
ATOM 1565 C C . ALA A 1 195 ? 0.689 3.615 11.911 1.00 79.19 195 ALA A C 1
ATOM 1567 O O . ALA A 1 195 ? 1.234 3.086 12.880 1.00 79.19 195 ALA A O 1
ATOM 1568 N N . ALA A 1 196 ? 1.315 4.514 11.144 1.00 57.75 196 ALA A N 1
ATOM 1569 C CA . ALA A 1 196 ? 2.594 5.139 11.473 1.00 57.75 196 ALA A CA 1
ATOM 1570 C C . ALA A 1 196 ? 2.383 6.550 12.053 1.00 57.75 196 ALA A C 1
ATOM 1572 O O . ALA A 1 196 ? 2.326 7.535 11.329 1.00 57.75 196 ALA A O 1
ATOM 1573 N N . LEU A 1 197 ? 2.234 6.632 13.375 1.00 62.28 197 LEU A N 1
ATOM 1574 C CA . LEU A 1 197 ? 2.055 7.859 14.159 1.00 62.28 197 LEU A CA 1
ATOM 1575 C C . LEU A 1 197 ? 3.113 7.952 15.266 1.00 62.28 197 LEU A C 1
ATOM 1577 O O . LEU A 1 197 ? 3.103 7.127 16.180 1.00 62.28 197 LEU A O 1
ATOM 1581 N N . TYR A 1 198 ? 4.017 8.932 15.190 1.00 55.62 198 TYR A N 1
ATOM 1582 C CA . TYR A 1 198 ? 4.984 9.237 16.259 1.00 55.62 198 TYR A CA 1
ATOM 1583 C C . TYR A 1 198 ? 4.628 10.527 17.019 1.00 55.62 198 TYR A C 1
ATOM 1585 O O . TYR A 1 198 ? 4.882 10.616 18.217 1.00 55.62 198 TYR A O 1
ATOM 1593 N N . ASP A 1 199 ? 3.957 11.478 16.363 1.00 56.88 199 ASP A N 1
ATOM 1594 C CA . ASP A 1 199 ? 3.853 12.865 16.847 1.00 56.88 199 ASP A CA 1
ATOM 1595 C C . ASP A 1 199 ? 2.758 13.098 17.911 1.00 56.88 199 ASP A C 1
ATOM 1597 O O . ASP A 1 199 ? 2.759 14.110 18.606 1.00 56.88 199 ASP A O 1
ATOM 1601 N N . ILE A 1 200 ? 1.838 12.145 18.103 1.00 60.94 200 ILE A N 1
ATOM 1602 C CA . ILE A 1 200 ? 0.692 12.289 19.025 1.00 60.94 200 ILE A CA 1
ATOM 1603 C C . ILE A 1 200 ? 1.134 12.304 20.500 1.00 60.94 200 ILE A C 1
ATOM 1605 O O . ILE A 1 200 ? 0.535 13.001 21.314 1.00 60.94 200 ILE A O 1
ATOM 1609 N N . GLY A 1 201 ? 2.185 11.560 20.864 1.00 57.31 201 GLY A N 1
ATOM 1610 C CA . GLY A 1 201 ? 2.633 11.465 22.259 1.00 57.31 201 GLY A CA 1
ATOM 1611 C C . GLY A 1 201 ? 3.223 12.768 22.807 1.00 57.31 201 GLY A C 1
ATOM 1612 O O . GLY A 1 201 ? 3.019 13.073 23.981 1.00 57.31 201 GLY A O 1
ATOM 1613 N N . GLU A 1 202 ? 3.916 13.537 21.962 1.00 57.03 202 GLU A N 1
ATOM 1614 C CA . GLU A 1 202 ? 4.583 14.790 22.347 1.00 57.03 202 GLU A CA 1
ATOM 1615 C C . GLU A 1 202 ? 3.573 15.913 22.604 1.00 57.03 202 GLU A C 1
ATOM 1617 O O . GLU A 1 202 ? 3.631 16.580 23.635 1.00 57.03 202 GLU A O 1
ATOM 1622 N N . GLU A 1 203 ? 2.609 16.100 21.699 1.00 60.47 203 GLU A N 1
ATOM 1623 C CA . GLU A 1 203 ? 1.689 17.243 21.772 1.00 60.47 203 GLU A CA 1
ATOM 1624 C C . GLU A 1 203 ? 0.562 17.079 22.808 1.00 60.47 203 GLU A C 1
ATOM 1626 O O . GLU A 1 203 ? -0.023 18.076 23.228 1.00 60.47 203 GLU A O 1
ATOM 1631 N N . LEU A 1 204 ? 0.226 15.847 23.210 1.00 57.69 204 LEU A N 1
ATOM 1632 C CA . LEU A 1 204 ? -0.987 15.559 23.995 1.00 57.69 204 LEU A CA 1
ATOM 1633 C C . LEU A 1 204 ? -0.741 14.976 25.373 1.00 57.69 204 LEU A C 1
ATOM 1635 O O . LEU A 1 204 ? -1.490 15.264 26.303 1.00 57.69 204 LEU A O 1
ATOM 1639 N N . GLY A 1 205 ? 0.294 14.151 25.515 1.00 60.69 205 GLY A N 1
ATOM 1640 C CA . GLY A 1 205 ? 0.622 13.552 26.803 1.00 60.69 205 GLY A CA 1
ATOM 1641 C C . GLY A 1 205 ? 1.414 14.488 27.717 1.00 60.69 205 GLY A C 1
ATOM 1642 O O . GLY A 1 205 ? 1.808 14.068 28.801 1.00 60.69 205 GLY A O 1
ATOM 1643 N N . GLY A 1 206 ? 1.724 15.711 27.261 1.00 69.19 206 GLY A N 1
ATOM 1644 C CA . GLY A 1 206 ? 2.717 16.579 27.901 1.00 69.19 206 GLY A CA 1
ATOM 1645 C C . GLY A 1 206 ? 4.104 15.929 27.966 1.00 69.19 206 GLY A C 1
ATOM 1646 O O . GLY A 1 206 ? 4.910 16.266 28.832 1.00 69.19 206 GLY A O 1
ATOM 1647 N N . LEU A 1 207 ? 4.360 14.944 27.099 1.00 79.38 207 LEU A N 1
ATOM 1648 C CA . LEU A 1 207 ? 5.576 14.150 27.110 1.00 79.38 207 LEU A CA 1
ATOM 1649 C C . LEU A 1 207 ? 6.662 14.870 26.323 1.00 79.38 207 LEU A C 1
ATOM 1651 O O . LEU A 1 207 ? 6.442 15.384 25.230 1.00 79.38 207 LEU A O 1
ATOM 1655 N N . THR A 1 208 ? 7.882 14.819 26.838 1.00 83.81 208 THR A N 1
ATOM 1656 C CA . THR A 1 208 ? 9.054 15.141 26.024 1.00 83.81 208 THR A CA 1
ATOM 1657 C C . THR A 1 208 ? 9.193 14.137 24.876 1.00 83.81 208 THR A C 1
ATOM 1659 O O . THR A 1 208 ? 8.763 12.986 24.984 1.00 83.81 208 THR A O 1
ATOM 1662 N N . ARG A 1 209 ? 9.874 14.527 23.795 1.00 80.12 209 ARG A N 1
ATOM 1663 C CA . ARG A 1 209 ? 10.170 13.645 22.653 1.00 80.12 209 ARG A CA 1
ATOM 1664 C C . ARG A 1 209 ? 10.714 12.260 23.041 1.00 80.12 209 ARG A C 1
ATOM 1666 O O . ARG A 1 209 ? 10.172 11.259 22.570 1.00 80.12 209 ARG A O 1
ATOM 1673 N N . PRO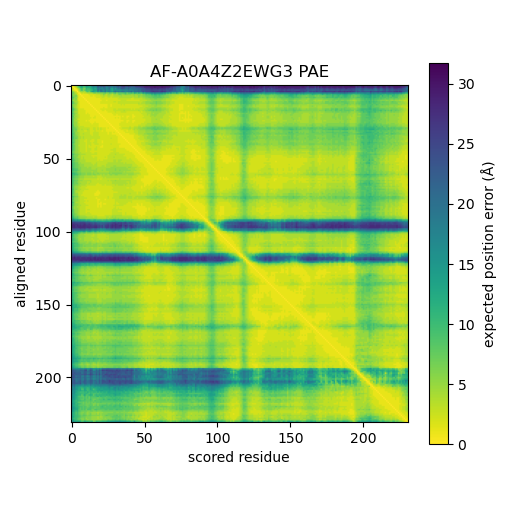 A 1 210 ? 11.704 12.130 23.946 1.00 86.19 210 PRO A N 1
ATOM 1674 C CA . PRO A 1 210 ? 12.158 10.815 24.403 1.00 86.19 210 PRO A CA 1
ATOM 1675 C C . PRO A 1 210 ? 11.066 9.991 25.101 1.00 86.19 210 PRO A C 1
ATOM 1677 O O . PRO A 1 210 ? 10.972 8.783 24.879 1.00 86.19 210 PRO A O 1
ATOM 1680 N N . GLN A 1 211 ? 10.222 10.630 25.916 1.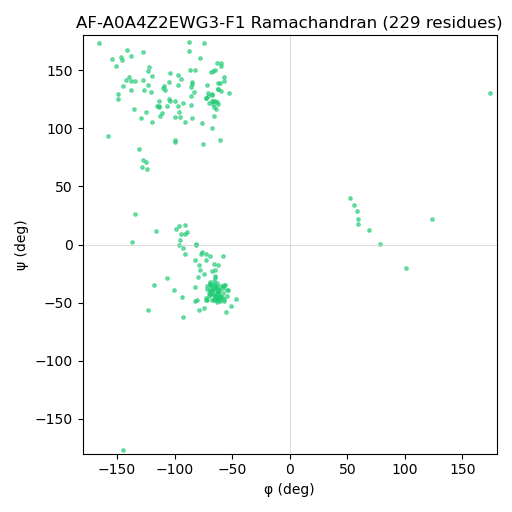00 85.62 211 GLN A N 1
ATOM 1681 C CA . GLN A 1 211 ? 9.121 9.961 26.613 1.00 85.62 211 GLN A CA 1
ATOM 1682 C C . GLN A 1 211 ? 8.018 9.520 25.646 1.00 85.62 211 GLN A C 1
ATOM 1684 O O . GLN A 1 211 ? 7.494 8.417 25.791 1.00 85.62 211 GLN A O 1
ATOM 1689 N N . ALA A 1 212 ? 7.695 10.333 24.640 1.00 81.94 212 ALA A N 1
ATOM 1690 C CA . ALA A 1 212 ? 6.740 9.974 23.596 1.00 81.94 212 ALA A CA 1
ATOM 1691 C C . ALA A 1 212 ? 7.227 8.762 22.785 1.00 81.94 212 ALA A C 1
ATOM 1693 O O . ALA A 1 212 ? 6.471 7.814 22.562 1.00 81.94 212 ALA A O 1
ATOM 1694 N N . VAL A 1 213 ? 8.513 8.734 22.422 1.00 82.62 213 VAL A N 1
ATOM 1695 C CA . VAL A 1 213 ? 9.129 7.584 21.744 1.00 82.62 213 VAL A CA 1
ATOM 1696 C C . VAL A 1 213 ? 9.053 6.321 22.606 1.00 82.62 213 VAL A C 1
ATOM 1698 O O . VAL A 1 213 ? 8.679 5.259 22.103 1.00 82.62 213 VAL A O 1
ATOM 1701 N N . ASP A 1 214 ? 9.385 6.410 23.896 1.00 87.88 214 ASP A N 1
ATOM 1702 C CA . ASP A 1 214 ? 9.285 5.275 24.822 1.00 87.88 214 ASP A CA 1
ATOM 1703 C C . ASP A 1 214 ? 7.833 4.794 24.997 1.00 87.88 214 ASP A C 1
ATOM 1705 O O . ASP A 1 214 ? 7.561 3.591 24.996 1.00 87.88 214 ASP A O 1
ATOM 1709 N N . TYR A 1 215 ? 6.879 5.723 25.061 1.00 86.50 215 TYR A N 1
ATOM 1710 C CA . TYR A 1 215 ? 5.453 5.418 25.140 1.00 86.50 215 TYR A CA 1
ATOM 1711 C C . TYR A 1 215 ? 4.967 4.622 23.922 1.00 86.50 215 TYR A C 1
ATOM 1713 O O . TYR A 1 215 ? 4.348 3.566 24.080 1.00 86.50 215 TYR A O 1
ATOM 1721 N N . ILE A 1 216 ? 5.307 5.061 22.705 1.00 84.06 216 ILE A N 1
ATOM 1722 C CA . ILE A 1 216 ? 4.959 4.338 21.472 1.00 84.06 216 ILE A CA 1
ATOM 1723 C C . ILE A 1 216 ? 5.627 2.959 21.437 1.00 84.06 216 ILE A C 1
ATOM 1725 O O . ILE A 1 216 ? 4.961 1.967 21.131 1.00 84.06 216 ILE A O 1
ATOM 1729 N N . LYS A 1 217 ? 6.905 2.851 21.829 1.00 86.62 217 LYS A N 1
ATOM 1730 C CA . LYS A 1 217 ? 7.592 1.550 21.936 1.00 86.62 217 LYS A CA 1
ATOM 1731 C C . LYS A 1 217 ? 6.874 0.604 22.898 1.00 86.62 217 LYS A C 1
ATOM 1733 O O . LYS A 1 217 ? 6.708 -0.571 22.580 1.00 86.62 217 LYS A O 1
ATOM 1738 N N . LYS A 1 218 ? 6.394 1.102 24.041 1.00 90.38 218 LYS A N 1
ATOM 1739 C CA . LYS A 1 218 ? 5.593 0.315 24.994 1.00 90.38 218 LYS A CA 1
ATOM 1740 C C . LYS A 1 218 ? 4.250 -0.131 24.413 1.00 90.38 218 LYS A C 1
ATOM 1742 O O . LYS A 1 218 ? 3.788 -1.221 24.738 1.00 90.38 218 LYS A O 1
ATOM 1747 N N . LEU A 1 219 ? 3.609 0.673 23.565 1.00 90.19 219 LEU A N 1
ATOM 1748 C CA . LEU A 1 219 ? 2.392 0.244 22.867 1.00 90.19 219 LEU A CA 1
ATOM 1749 C C . LEU A 1 219 ? 2.688 -0.848 21.8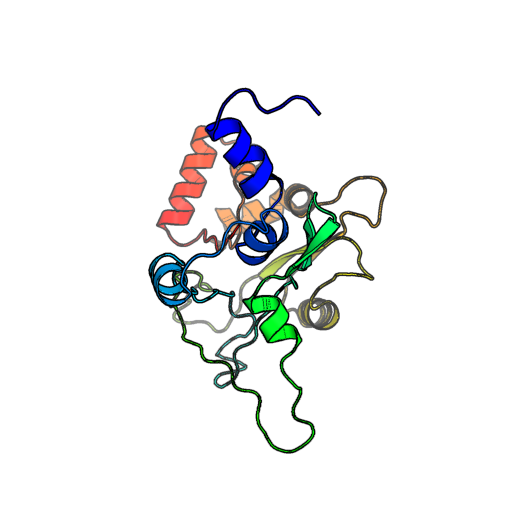33 1.00 90.19 219 LEU A C 1
ATOM 1751 O O . LEU A 1 219 ? 1.926 -1.810 21.744 1.00 90.19 219 LEU A O 1
ATOM 1755 N N . MET A 1 220 ? 3.805 -0.740 21.108 1.00 88.12 220 MET A N 1
ATOM 1756 C CA . MET A 1 220 ? 4.253 -1.767 20.160 1.00 88.12 220 MET A CA 1
ATOM 1757 C C . MET A 1 220 ? 4.529 -3.099 20.866 1.00 88.12 220 MET A C 1
ATOM 1759 O O . MET A 1 220 ? 4.016 -4.132 20.440 1.00 88.12 220 MET A O 1
ATOM 1763 N N . THR A 1 221 ? 5.267 -3.094 21.984 1.00 90.12 221 THR A N 1
ATOM 1764 C CA . THR A 1 221 ? 5.557 -4.329 22.739 1.00 90.12 221 THR A CA 1
ATOM 1765 C C . THR A 1 221 ? 4.303 -4.963 23.338 1.00 90.12 221 THR A C 1
ATOM 1767 O O . THR A 1 221 ? 4.234 -6.183 23.459 1.00 90.12 221 THR A O 1
ATOM 1770 N N . LYS A 1 222 ? 3.285 -4.156 23.661 1.00 90.56 222 LYS A N 1
ATOM 1771 C CA . LYS A 1 222 ? 1.964 -4.622 24.110 1.00 90.56 222 LYS A CA 1
ATOM 1772 C C . LYS A 1 222 ? 1.025 -5.035 22.965 1.00 90.56 222 LYS A C 1
ATOM 1774 O O . LYS A 1 222 ? -0.116 -5.390 23.241 1.00 90.56 222 LYS A O 1
ATOM 1779 N N . GLY A 1 223 ? 1.450 -4.952 21.701 1.00 89.62 223 GLY A N 1
ATOM 1780 C CA . GLY A 1 223 ? 0.611 -5.264 20.535 1.00 89.62 223 GLY A CA 1
ATOM 1781 C C . GLY A 1 223 ? -0.525 -4.263 20.279 1.00 89.62 223 GLY A C 1
ATOM 1782 O O . GLY A 1 223 ? -1.419 -4.531 19.481 1.00 89.62 223 GLY A O 1
ATOM 1783 N N . ARG A 1 224 ? -0.495 -3.099 20.939 1.00 91.12 224 ARG A N 1
ATOM 1784 C CA . ARG A 1 224 ? -1.500 -2.028 20.821 1.00 91.12 224 ARG A CA 1
ATOM 1785 C C . ARG A 1 224 ? -1.149 -0.978 19.772 1.00 91.12 224 ARG A C 1
ATOM 1787 O O . ARG A 1 224 ? -1.927 -0.060 19.543 1.00 91.12 224 ARG A O 1
ATOM 1794 N N . TYR A 1 225 ? 0.012 -1.107 19.144 1.00 90.06 225 TYR A N 1
ATOM 1795 C CA . TYR A 1 225 ? 0.436 -0.290 18.021 1.00 90.06 225 TYR A CA 1
ATOM 1796 C C . TYR A 1 225 ? 1.041 -1.206 16.959 1.00 90.06 225 TYR A C 1
ATOM 1798 O O . TYR A 1 225 ? 2.049 -1.865 17.215 1.00 90.06 225 TYR A O 1
ATOM 1806 N N . SER A 1 226 ? 0.419 -1.255 15.784 1.00 88.38 226 SER A N 1
ATOM 1807 C CA . SER A 1 226 ? 0.810 -2.109 14.661 1.00 88.38 226 SER A CA 1
ATOM 1808 C C . SER A 1 226 ? 0.976 -1.287 13.386 1.00 88.38 226 SER A C 1
ATOM 1810 O O . SER A 1 226 ? 0.184 -0.388 13.108 1.00 88.38 226 SER A O 1
ATOM 1812 N N . GLN A 1 227 ? 1.981 -1.634 12.583 1.00 85.19 227 GLN A N 1
ATOM 1813 C CA . GLN A 1 227 ? 2.255 -1.025 11.281 1.00 85.19 227 GLN A CA 1
ATOM 1814 C C . GLN A 1 227 ? 2.262 -2.101 10.194 1.00 85.19 227 GLN A C 1
ATOM 1816 O O . GLN A 1 227 ? 2.840 -3.171 10.382 1.00 85.19 227 GLN A O 1
ATOM 1821 N N . ASP A 1 228 ? 1.649 -1.793 9.055 1.00 84.69 228 ASP A N 1
ATOM 1822 C CA . ASP A 1 228 ? 1.761 -2.558 7.811 1.00 84.69 228 ASP A CA 1
ATOM 1823 C C . ASP A 1 228 ? 2.070 -1.559 6.690 1.00 84.69 228 ASP A C 1
ATOM 1825 O O . ASP A 1 228 ? 1.170 -1.024 6.050 1.00 84.69 228 ASP A O 1
ATOM 1829 N N . VAL A 1 229 ? 3.351 -1.201 6.561 1.00 83.12 229 VAL A N 1
ATOM 1830 C CA . VAL A 1 229 ? 3.843 -0.165 5.638 1.00 83.12 229 VAL A CA 1
ATOM 1831 C C . VAL A 1 229 ? 4.842 -0.759 4.649 1.00 83.12 229 VAL A C 1
ATOM 1833 O O . VAL A 1 229 ? 5.623 -1.648 4.995 1.00 83.12 229 VAL A O 1
ATOM 1836 N N . TRP A 1 230 ? 4.827 -0.260 3.415 1.00 84.44 230 TRP A N 1
ATOM 1837 C CA . TRP A 1 230 ? 5.708 -0.684 2.325 1.00 84.44 230 TRP A CA 1
ATOM 1838 C C . TRP A 1 230 ? 6.210 0.528 1.529 1.00 84.44 230 TRP A C 1
ATOM 1840 O O . TRP A 1 230 ? 5.646 1.618 1.627 1.00 84.44 230 TRP A O 1
ATOM 1850 N N . THR A 1 231 ? 7.279 0.325 0.757 1.00 72.44 231 THR A N 1
ATOM 1851 C CA . THR A 1 231 ? 7.921 1.324 -0.116 1.00 72.44 231 THR A CA 1
ATOM 1852 C C . THR A 1 231 ? 7.879 0.886 -1.567 1.00 72.44 231 THR A C 1
ATOM 1854 O O . THR A 1 231 ? 8.091 -0.331 -1.791 1.00 72.44 231 THR A O 1
#

Mean predicted aligned error: 6.48 Å

Nearest PDB structures (foldseek):
  4yau-assembly2_B  TM=9.471E-01  e=7.671E-24  Rattus norvegicus
  4yaf-assembly2_B  TM=9.478E-01  e=8.193E-24  Rattus norvegicus
  5urh-assembly2_B  TM=9.257E-01  e=3.054E-24  Rattus norvegicus
  1j9z-assembly1_A  TM=9.387E-01  e=9.345E-24  Rattus norvegicus
  3es9-assembly1_A  TM=9.363E-01  e=2.507E-23  Rattus norvegicus

pLDDT: mean 89.72, std 11.92, range [51.44, 98.38]

Sequence (231 aa):
MALPSSPQALYQSWVLGSNRNILAVLEDTPSLRPPVDHLCELLPRLQARYYSIASSSKVHPNSIHICAVVVEYETPTGRTNKGVATNWLKNKPVAAGGAKATVPMYIRKSQFRLPFKATNPEVGETVMFFGCRHKNEDYLYQEELEEAEKNEVLTQLNVAFSRDQEQKLYVQHLLKEKKEHIWKLIHSDNAHIYAALYDIGEELGGLTRPQAVDYIKKLMTKGRYSQDVWT

InterPro domains:
  IPR001433 Oxidoreductase FAD/NAD(P)-binding [PF00175] (122-195)
  IPR003097 Sulfite reductase [NADPH] flavoprotein alpha-component-like, FAD-binding [PF00667] (8-88)
  IPR017927 FAD-binding domain, ferredoxin reductase-type [PS51384] (1-115)
  IPR017938 Riboflavin synthase-like beta-barrel [SSF63380] (8-112)
  IPR023173 NADPH-cytochrome p450 reductase, FAD-binding, alpha-helical domain superfamily [G3DSA:1.20.990.10] (8-47)
  IPR039261 Ferredoxin-NADP reductase (FNR), nucleotide-binding domain [G3DSA:3.40.50.80] (111-230)
  IPR039261 Ferredoxin-NADP reductase (FNR), nucleotide-binding domain [SSF52343] (120-230)

Radius of gyration: 23.79 Å; Cα contacts (8 Å, |Δi|>4): 217; chains: 1; bounding box: 58×45×59 Å

Solvent-accessible surface area (backbone atoms only — not comparable to full-atom values): 14756 Å² total; per-residue (Å²): 130,85,78,63,95,41,75,66,52,39,45,47,49,61,36,61,69,29,66,52,51,74,66,56,50,40,67,78,34,77,85,63,75,77,59,67,68,62,49,62,71,71,51,80,81,90,74,88,83,89,73,68,72,69,52,53,61,91,82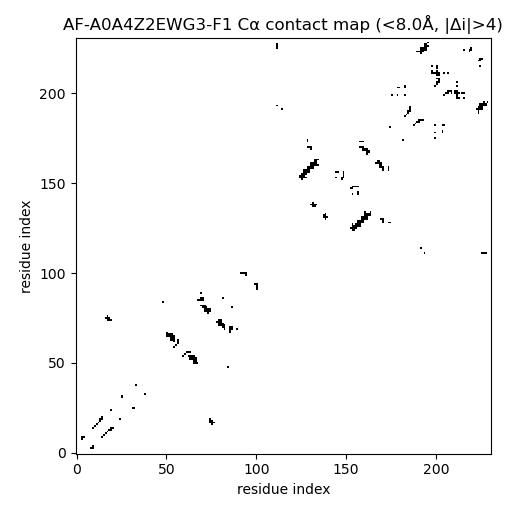,34,75,90,53,85,38,76,76,81,76,73,45,69,47,74,34,86,75,78,47,76,50,68,38,68,67,41,49,54,58,71,68,52,62,77,69,83,82,79,67,76,72,82,76,96,79,82,87,78,88,72,86,83,67,81,86,87,72,98,83,66,91,78,76,70,90,35,76,46,74,42,69,37,48,30,79,93,78,56,47,78,60,48,69,62,50,55,48,30,35,75,70,57,69,27,66,37,79,44,77,18,42,35,58,77,47,94,65,78,37,46,46,69,57,56,49,61,73,45,36,70,61,54,47,43,35,48,72,74,67,65,44,71,44,83,55,96,78,71,68,64,35,35,80,69,70,78,30,54,66,71,51,17,54,52,52,53,51,53,30,37,78,70,67,33,39,38,74,91,84,86,134